Protein 2DY0 (pdb70)

InterPro domains:
  IPR000836 Phosphoribosyltransferase domain [PF00156] (31-156)
  IPR000836 Phosphoribosyltransferase domain [cd06223] (45-166)
  IPR005764 Adenine phosphoribosyl transferase [MF_00004] (11-180)
  IPR005764 Adenine phosphoribosyl transferase [TIGR01090] (11-178)
  IPR029057 Phosphoribosyltransferase-like [G3DSA:3.40.50.2020] (1-183)
  IPR029057 Phosphoribosyltransferase-like [SSF53271] (12-180)
  IPR050054 Uracil phosphoribosyltransferase/Adenine phosphoribosyltransferase [PTHR32315] (6-178)

Nearest PDB structures (foldseek):
  8izj-assembly1_B  TM=9.808E-01  e=1.856E-39  Escherichia coli
  5znq-assembly1_B  TM=9.924E-01  e=3.012E-35  Yersinia pseudotuberculosis IP 32953
  4lza-assembly1_B  TM=9.514E-01  e=8.393E-25  Thermoanaerobacter pseudethanolicus ATCC 33223
  4m0k-assembly2_D  TM=9.199E-01  e=2.742E-25  Rhodothermus marinus DSM 4252
  6hgq-assembly1_B  TM=9.261E-01  e=3.483E-22  Homo sapiens

Foldseek 3Di:
DDDPVLLVVLQVQWDWDAQPPHHFFIDTHCVSLVVDPVSLVSLLVVVLVVCLPVQAAEEEAEPDQRVSRRVSSCVSSVHYYWYKYFPPPDDADWDWFWWDDPVGIGIIITHLPPAAAPGEYEYEGAEFALQGVVVRVCVRNVVSNYHYAEYEYAEYAPVRCNQVVVVVVNHHYHYSHYDYGD/DDPVLLVVLQVQWDWDAQPPHHQFTDTHCVSQVVDPVSLVSLLVVLLVVCLPVQAAEEEAEDDQRCSRRVSNCVSSVHYYWYKYFPDDDDADWDKFWFDDDPGIGMIITHLPPAAAPGEYEYEGAEFALQGVVVRVVVRNVVSNYHYAEYEYAEYAPQRCNQVVVVVVNHHYHYSYYDYGD

Solvent-accessible surface area: 15280 Å² total; per-residue (Å²): 142,13,73,81,130,61,62,93,82,0,91,114,16,11,106,54,37,127,72,64,89,94,116,74,24,53,55,22,1,5,0,12,0,0,32,31,48,139,0,0,35,33,0,10,91,21,0,25,87,119,13,116,134,30,52,16,56,38,0,0,0,8,32,6,24,0,0,0,0,0,0,5,0,0,46,48,37,46,26,2,0,1,6,0,15,105,52,64,95,9,16,43,135,41,33,45,32,78,34,96,84,129,202,40,84,55,62,7,27,0,3,38,58,3,1,108,108,66,18,68,0,0,0,0,12,17,40,1,29,78,6,5,43,2,37,3,0,1,97,0,0,101,131,21,32,5,115,5,45,24,0,0,0,0,0,13,17,101,86,37,33,1,62,90,76,0,88,160,33,51,2,89,15,32,27,3,0,61,15,72,32,133,72,79,88,143,57,64,111,74,0,84,114,19,10,104,54,38,121,73,76,92,114,112,56,16,65,47,24,2,4,6,11,0,1,32,45,60,126,0,3,35,23,0,10,88,20,0,25,99,106,3,117,133,28,51,16,59,29,0,0,0,7,38,13,78,1,0,1,0,0,0,6,0,0,40,47,35,48,17,1,0,0,4,0,12,103,61,79,87,12,14,38,123,39,33,39,31,81,25,110,89,158,205,39,82,40,76,5,26,0,3,37,77,1,3,108,115,68,17,54,0,0,0,0,13,11,40,1,30,79,6,6,44,3,36,4,0,0,96,0,0,102,130,22,38,7,102,4,42,18,0,0,0,0,0,12,18,106,88,57,28,2,59,85,82,0,97,163,31,48,2,81,16,54,34,4,0,69,10,66,28,127

Radius of gyration: 19.65 Å; Cα contacts (8 Å, |Δi|>4): 808; chains: 2; bounding box: 43×45×53 Å

GO terms:
  GO:0000287 magnesium ion binding (F, IDA)
  GO:0005829 cytosol (C, IDA)
  GO:0042803 protein homodimerization activity (F, IDA)
  GO:0003999 adenine phosphoribosyltransferase activity (F, IDA)
  GO:0044209 AMP salvage (P, IMP)
  GO:0005829 cytosol (C, HDA)

Structure (mmCIF, N/CA/C/O backbone):
data_2DY0
#
_entry.id   2DY0
#
_cell.length_a   40.106
_cell.length_b   48.192
_cell.length_c   54.795
_cell.angle_alpha   109.40
_cell.angle_beta   101.84
_cell.angle_gamma   110.56
#
_symmetry.space_group_name_H-M   'P 1'
#
loop_
_entity.id
_entity.type
_entity.pdbx_description
1 polymer 'Adenine phosphoribosyltransferase'
2 non-polymer 'MAGNESIUM ION'
3 water water
#
loop_
_atom_site.group_PDB
_atom_site.id
_atom_site.type_symbol
_atom_site.label_atom_id
_atom_site.label_alt_id
_atom_site.label_comp_id
_atom_site.label_asym_id
_atom_site.label_entity_id
_atom_site.label_seq_id
_atom_site.pdbx_PDB_ins_code
_atom_site.Cartn_x
_atom_site.Cartn_y
_atom_site.Cartn_z
_atom_site.occupancy
_atom_site.B_iso_or_equiv
_atom_site.auth_seq_id
_atom_site.auth_comp_id
_atom_site.auth_asym_id
_atom_site.auth_atom_id
_atom_site.pdbx_PDB_model_num
ATOM 1 N N . THR A 1 9 ? -13.319 -0.820 31.765 1.00 25.14 2 THR A N 1
ATOM 2 C CA . THR A 1 9 ? -12.087 -1.442 31.201 1.00 24.08 2 THR A CA 1
ATOM 3 C C . THR A 1 9 ? -12.414 -2.782 30.541 1.00 22.36 2 THR A C 1
ATOM 4 O O . THR A 1 9 ? -13.559 -3.237 30.577 1.00 23.57 2 THR A O 1
ATOM 8 N N . ALA A 1 10 ? -11.408 -3.409 29.938 1.00 18.64 3 ALA A N 1
ATOM 9 C CA . ALA A 1 10 ? -11.598 -4.691 29.268 1.00 15.29 3 ALA A CA 1
ATOM 10 C C . ALA A 1 10 ? -12.215 -5.726 30.199 1.00 13.64 3 ALA A C 1
ATOM 11 O O . ALA A 1 10 ? -11.923 -5.750 31.394 1.00 14.32 3 ALA A O 1
ATOM 13 N N . THR A 1 11 ? -13.076 -6.575 29.648 1.00 12.60 4 THR A N 1
ATOM 14 C CA . THR A 1 11 ? -13.703 -7.630 30.435 1.00 12.65 4 THR A CA 1
ATOM 15 C C . THR A 1 11 ? -12.755 -8.825 30.421 1.00 12.61 4 THR A C 1
ATOM 16 O O . THR A 1 11 ? -11.883 -8.921 29.556 1.00 11.39 4 THR A O 1
ATOM 20 N N . ALA A 1 12 ? -12.919 -9.735 31.376 1.00 11.88 5 ALA A N 1
ATOM 21 C CA . ALA A 1 12 ? -12.067 -10.917 31.446 1.00 12.57 5 ALA A CA 1
ATOM 22 C C . ALA A 1 12 ? -12.180 -11.737 30.161 1.00 11.67 5 ALA A C 1
ATOM 23 O O . ALA A 1 12 ? -11.191 -12.287 29.677 1.00 12.84 5 ALA A O 1
ATOM 25 N N . GLN A 1 13 ? -13.389 -11.815 29.612 1.00 12.57 6 GLN A N 1
ATOM 26 C CA . GLN A 1 13 ? -13.614 -12.566 28.381 1.00 13.11 6 GLN A CA 1
ATOM 27 C C . GLN A 1 13 ? -12.877 -11.946 27.196 1.00 10.68 6 GLN A C 1
ATOM 28 O O . GLN A 1 13 ? -12.332 -12.661 26.354 1.00 11.39 6 GLN A O 1
ATOM 34 N N . GLN A 1 14 ? -12.867 -10.619 27.125 1.00 10.34 7 GLN A N 1
ATOM 35 C CA . GLN A 1 14 ? -12.170 -9.944 26.037 1.00 8.72 7 GLN A CA 1
ATOM 36 C C . GLN A 1 14 ? -10.671 -10.193 26.159 1.00 7.76 7 GLN A C 1
ATOM 37 O O . GLN A 1 14 ? -10.001 -10.482 25.170 1.00 7.82 7 GLN A O 1
ATOM 43 N N . LEU A 1 15 ? -10.151 -10.098 27.379 1.00 8.24 8 LEU A N 1
ATOM 44 C CA . LEU A 1 15 ? -8.728 -10.326 27.607 1.00 9.15 8 LEU A CA 1
ATOM 45 C C . LEU A 1 15 ? -8.356 -11.765 27.262 1.00 9.41 8 LEU A C 1
ATOM 46 O O . LEU A 1 15 ? -7.272 -12.030 26.741 1.00 9.70 8 LEU A O 1
ATOM 51 N N . GLU A 1 16 ? -9.267 -12.690 27.546 1.00 10.55 9 GLU A N 1
ATOM 52 C CA . GLU A 1 16 ? -9.039 -14.098 27.255 1.00 11.02 9 GLU A CA 1
ATOM 53 C C . GLU A 1 16 ? -9.007 -14.315 25.745 1.00 9.45 9 GLU A C 1
ATOM 54 O O . GLU A 1 16 ? -8.168 -15.057 25.235 1.00 9.92 9 GLU A O 1
ATOM 60 N N . TYR A 1 17 ? -9.919 -13.664 25.027 1.00 8.62 10 TYR A N 1
ATOM 61 C CA . TYR A 1 17 ? -9.955 -13.802 23.577 1.00 8.73 10 TYR A CA 1
ATOM 62 C C . TYR A 1 17 ? -8.648 -13.287 22.978 1.00 7.61 10 TYR A C 1
ATOM 63 O O . TYR A 1 17 ? -8.082 -13.908 22.078 1.00 8.40 10 TYR A O 1
ATOM 72 N N . LEU A 1 18 ? -8.172 -12.147 23.472 1.00 7.08 11 LEU A N 1
ATOM 73 C CA . LEU A 1 18 ? -6.926 -11.587 22.963 1.00 7.47 11 LEU A CA 1
ATOM 74 C C . LEU A 1 18 ? -5.754 -12.524 23.236 1.00 7.74 11 LEU A C 1
ATOM 75 O O . LEU A 1 18 ? -4.928 -12.773 22.356 1.00 8.32 11 LEU A O 1
ATOM 80 N N . LYS A 1 19 ? -5.688 -13.052 24.453 1.00 8.47 12 LYS A N 1
ATOM 81 C CA . LYS A 1 19 ? -4.603 -13.957 24.808 1.00 9.48 12 LYS A CA 1
ATOM 82 C C . LYS A 1 19 ? -4.591 -15.198 23.912 1.00 9.95 12 LYS A C 1
ATOM 83 O O . LYS A 1 19 ? -3.527 -15.651 23.486 1.00 11.37 12 LYS A O 1
ATOM 89 N N . ASN A 1 20 ? -5.769 -15.737 23.610 1.00 9.91 13 ASN A N 1
ATOM 90 C CA . ASN A 1 20 ? -5.855 -16.924 22.762 1.00 10.91 13 ASN A CA 1
ATOM 91 C C . ASN A 1 20 ? -5.603 -16.655 21.279 1.00 11.23 13 ASN A C 1
ATOM 92 O O . ASN A 1 20 ? -5.385 -17.592 20.512 1.00 13.10 13 ASN A O 1
ATOM 97 N N . SER A 1 21 ? -5.625 -15.387 20.875 1.00 10.00 14 SER A N 1
ATOM 98 C CA . SER A 1 21 ? -5.406 -15.032 19.473 1.00 9.93 14 SER A CA 1
ATOM 99 C C . SER A 1 21 ? -3.925 -14.956 19.127 1.00 9.85 14 SER A C 1
ATOM 100 O O . SER A 1 21 ? -3.554 -14.895 17.955 1.00 11.18 14 SER A O 1
ATOM 103 N N . ILE A 1 22 ? -3.085 -14.958 20.156 1.00 10.57 15 ILE A N 1
ATOM 104 C CA . ILE A 1 22 ? -1.641 -14.869 19.978 1.00 11.25 15 ILE A CA 1
ATOM 105 C C . ILE A 1 22 ? -0.997 -16.250 20.001 1.00 12.58 15 ILE A C 1
ATOM 106 O O . ILE A 1 22 ? -1.167 -17.000 20.959 1.00 14.10 15 ILE A O 1
ATOM 111 N N . LYS A 1 23 ? -0.266 -16.582 18.942 1.00 13.06 16 LYS A N 1
ATOM 112 C CA . LYS A 1 23 ? 0.404 -17.875 18.860 1.00 15.53 16 LYS A CA 1
ATOM 113 C C . LYS A 1 23 ? 1.720 -17.851 19.620 1.00 16.75 16 LYS A C 1
ATOM 114 O O . LYS A 1 23 ? 2.433 -16.849 19.615 1.00 17.48 16 LYS A O 1
ATOM 120 N N . SER A 1 24 ? 2.032 -18.962 20.277 1.00 17.90 17 SER A N 1
ATOM 121 C CA . SER A 1 24 ? 3.275 -19.092 21.023 1.00 19.86 17 SER A CA 1
ATOM 122 C C . SER A 1 24 ? 4.144 -20.116 20.308 1.00 20.03 17 SER A C 1
ATOM 123 O O . SER A 1 24 ? 3.709 -21.239 20.048 1.00 21.43 17 SER A O 1
ATOM 126 N N . ILE A 1 25 ? 5.368 -19.722 19.978 1.00 20.23 18 ILE A N 1
ATOM 127 C CA . ILE A 1 25 ? 6.287 -20.608 19.280 1.00 20.92 18 ILE A CA 1
ATOM 128 C C . ILE A 1 25 ? 7.358 -21.113 20.242 1.00 21.69 18 ILE A C 1
ATOM 129 O O . ILE A 1 25 ? 8.174 -20.340 20.741 1.00 20.60 18 ILE A O 1
ATOM 134 N N . GLN A 1 26 ? 7.341 -22.417 20.498 1.00 23.33 19 GLN A N 1
ATOM 135 C CA . GLN A 1 26 ? 8.292 -23.039 21.411 1.00 24.78 19 GLN A CA 1
ATOM 136 C C . GLN A 1 26 ? 9.727 -22.985 20.895 1.00 24.46 19 GLN A C 1
ATOM 137 O O . GLN A 1 26 ? 9.989 -23.240 19.719 1.00 25.14 19 GLN A O 1
ATOM 143 N N . ASP A 1 27 ? 10.649 -22.647 21.791 1.00 24.45 20 ASP A N 1
ATOM 144 C CA . ASP A 1 27 ? 12.069 -22.569 21.468 1.00 24.60 20 ASP A CA 1
ATOM 145 C C . ASP A 1 27 ? 12.377 -21.735 20.230 1.00 24.26 20 ASP A C 1
ATOM 146 O O . ASP A 1 27 ? 12.954 -22.227 19.258 1.00 24.20 20 ASP A O 1
ATOM 151 N N . TYR A 1 28 ? 11.986 -20.467 20.280 1.00 23.33 21 TYR A N 1
ATOM 152 C CA . TYR A 1 28 ? 12.221 -19.530 19.189 1.00 22.55 21 TYR A CA 1
ATOM 153 C C . TYR A 1 28 ? 12.364 -18.134 19.786 1.00 21.98 21 TYR A C 1
ATOM 154 O O . TYR A 1 28 ? 11.613 -17.762 20.687 1.00 21.65 21 TYR A O 1
ATOM 163 N N . PRO A 1 29 ? 13.326 -17.338 19.288 1.00 22.17 22 PRO A N 1
ATOM 164 C CA . PRO A 1 29 ? 14.278 -17.639 18.214 1.00 22.41 22 PRO A CA 1
ATOM 165 C C . PRO A 1 29 ? 15.377 -18.623 18.606 1.00 22.86 22 PRO A C 1
ATOM 166 O O . PRO A 1 29 ? 16.164 -19.055 17.764 1.00 23.40 22 PRO A O 1
ATOM 170 N N . LYS A 1 30 ? 15.432 -18.970 19.887 1.00 23.80 23 LYS A N 1
ATOM 171 C CA . LYS A 1 30 ? 16.377 -20.001 20.274 1.00 24.66 23 LYS A CA 1
ATOM 172 C C . LYS A 1 30 ? 15.817 -20.837 21.418 1.00 25.50 23 LYS A C 1
ATOM 173 O O . LYS A 1 30 ? 14.787 -20.527 22.002 1.00 24.90 23 LYS A O 1
ATOM 179 N N . PRO A 1 31 ? 16.441 -22.000 21.656 1.00 26.11 24 PRO A N 1
ATOM 180 C CA . PRO A 1 31 ? 15.896 -22.939 22.640 1.00 26.93 24 PRO A CA 1
ATOM 181 C C . PRO A 1 31 ? 15.760 -22.343 24.039 1.00 27.21 24 PRO A C 1
ATOM 182 O O . PRO A 1 31 ? 16.633 -21.610 24.504 1.00 28.48 24 PRO A O 1
ATOM 186 N N . GLY A 1 32 ? 14.649 -22.655 24.700 1.00 28.42 25 GLY A N 1
ATOM 187 C CA . GLY A 1 32 ? 14.412 -22.149 26.039 1.00 29.65 25 GLY A CA 1
ATOM 188 C C . GLY A 1 32 ? 13.370 -21.048 26.101 1.00 30.22 25 GLY A C 1
ATOM 189 O O . GLY A 1 32 ? 12.594 -20.974 27.055 1.00 31.46 25 GLY A O 1
ATOM 190 N N . ILE A 1 33 ? 13.345 -20.192 25.084 1.00 29.90 26 ILE A N 1
ATOM 191 C CA . ILE A 1 33 ? 12.387 -19.085 25.079 1.00 29.40 26 ILE A CA 1
ATOM 192 C C . ILE A 1 33 ? 11.105 -19.423 24.303 1.00 28.50 26 ILE A C 1
ATOM 193 O O . ILE A 1 33 ? 11.134 -20.011 23.230 1.00 28.23 26 ILE A O 1
ATOM 198 N N . LEU A 1 34 ? 9.982 -19.039 24.903 1.00 26.94 27 LEU A N 1
ATOM 199 C CA . LEU A 1 34 ? 8.670 -19.267 24.315 1.00 25.71 27 LEU A CA 1
ATOM 200 C C . LEU A 1 34 ? 8.221 -17.943 23.707 1.00 24.53 27 LEU A C 1
ATOM 201 O O . LEU A 1 34 ? 7.805 -17.030 24.420 1.00 25.62 27 LEU A O 1
ATOM 206 N N . PHE A 1 35 ? 8.319 -17.846 22.387 1.00 22.18 28 PHE A N 1
ATOM 207 C CA . PHE A 1 35 ? 7.955 -16.629 21.672 1.00 20.22 28 PHE A CA 1
ATOM 208 C C . PHE A 1 35 ? 6.452 -16.382 21.619 1.00 19.48 28 PHE A C 1
ATOM 209 O O . PHE A 1 35 ? 5.658 -17.319 21.522 1.00 20.56 28 PHE A O 1
ATOM 217 N N . ARG A 1 36 ? 6.076 -15.108 21.684 1.00 16.47 29 ARG A N 1
ATOM 218 C CA . ARG A 1 36 ? 4.677 -14.698 21.622 1.00 14.94 29 ARG A CA 1
ATOM 219 C C . ARG A 1 36 ? 4.530 -13.937 20.305 1.00 14.67 29 ARG A C 1
ATOM 220 O O . ARG A 1 36 ? 5.036 -12.825 20.161 1.00 14.18 29 ARG A O 1
ATOM 228 N N . ASP A 1 37 ? 3.844 -14.553 19.346 1.00 13.33 30 ASP A N 1
ATOM 229 C CA . ASP A 1 37 ? 3.663 -13.984 18.012 1.00 12.78 30 ASP A CA 1
ATOM 230 C C . ASP A 1 37 ? 2.394 -13.155 17.827 1.00 12.40 30 ASP A C 1
ATOM 231 O O . ASP A 1 37 ? 1.295 -13.696 17.690 1.00 12.49 30 ASP A O 1
ATOM 236 N N . VAL A 1 38 ? 2.561 -11.837 17.789 1.00 11.37 31 VAL A N 1
ATOM 237 C CA . VAL A 1 38 ? 1.434 -10.925 17.643 1.00 10.49 31 VAL A CA 1
ATOM 238 C C . VAL A 1 38 ? 0.841 -10.892 16.234 1.00 10.66 31 VAL A C 1
ATOM 239 O O . VAL A 1 38 ? -0.251 -10.358 16.036 1.00 10.89 31 VAL A O 1
ATOM 243 N N . THR A 1 39 ? 1.534 -11.467 15.254 1.00 9.76 32 THR A N 1
ATOM 244 C CA . THR A 1 39 ? 1.012 -11.449 13.893 1.00 10.96 32 THR A CA 1
ATOM 245 C C . THR A 1 39 ? -0.256 -12.284 13.731 1.00 8.90 32 THR A C 1
ATOM 246 O O . THR A 1 39 ? -1.046 -12.039 12.824 1.00 10.84 32 THR A O 1
ATOM 250 N N . SER A 1 40 ? -0.458 -13.270 14.599 1.00 10.09 33 SER A N 1
ATOM 251 C CA . SER A 1 40 ? -1.675 -14.067 14.493 1.00 9.70 33 SER A CA 1
ATOM 252 C C . SER A 1 40 ? -2.858 -13.217 14.968 1.00 9.38 33 SER A C 1
ATOM 253 O O . SER A 1 40 ? -3.990 -13.424 14.538 1.00 10.82 33 SER A O 1
ATOM 256 N N . LEU A 1 41 ? -2.589 -12.255 15.848 1.00 9.32 34 LEU A N 1
ATOM 257 C CA . LEU A 1 41 ? -3.634 -11.354 16.329 1.00 8.46 34 LEU A CA 1
ATOM 258 C C .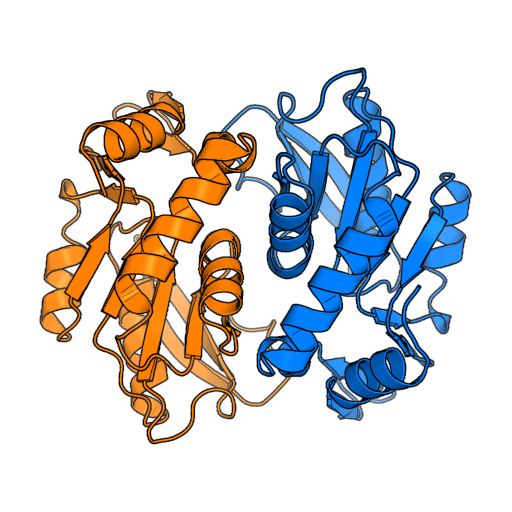 LEU A 1 41 ? -3.998 -10.391 15.189 1.00 8.76 34 LEU A C 1
ATOM 259 O O . LEU A 1 41 ? -5.168 -10.060 14.987 1.00 8.47 34 LEU A O 1
ATOM 264 N N . LEU A 1 42 ? -2.990 -9.959 14.432 1.00 9.38 35 LEU A N 1
ATOM 265 C CA . LEU A 1 42 ? -3.200 -9.052 13.299 1.00 8.73 35 LEU A CA 1
ATOM 266 C C . LEU A 1 42 ? -4.061 -9.704 12.225 1.00 9.86 35 LEU A C 1
ATOM 267 O O . LEU A 1 42 ? -4.847 -9.033 11.553 1.00 8.95 35 LEU A O 1
ATOM 272 N N . GLU A 1 43 ? -3.883 -11.012 12.059 1.00 9.45 36 GLU A N 1
ATOM 273 C CA . GLU A 1 43 ? -4.621 -11.790 11.069 1.00 11.39 36 GLU A CA 1
ATOM 274 C C . GLU A 1 43 ? -6.089 -11.992 11.425 1.00 10.07 36 GLU A C 1
ATOM 275 O O . GLU A 1 43 ? -6.926 -12.205 10.545 1.00 10.98 36 GLU A O 1
ATOM 281 N N . ASP A 1 44 ? -6.398 -11.941 12.718 1.00 9.65 37 ASP A N 1
ATOM 282 C CA . ASP A 1 44 ? -7.769 -12.115 13.178 1.00 10.49 37 ASP A CA 1
ATOM 283 C C . ASP A 1 44 ? -8.430 -10.749 13.272 1.00 9.05 37 ASP A C 1
ATOM 284 O O . ASP A 1 44 ? -8.125 -9.963 14.171 1.00 8.10 37 ASP A O 1
ATOM 289 N N . PRO A 1 45 ? -9.354 -10.447 12.349 1.00 10.22 38 PRO A N 1
ATOM 290 C CA . PRO A 1 45 ? -9.997 -9.136 12.416 1.00 10.34 38 PRO A CA 1
ATOM 291 C C . PRO A 1 45 ? -10.665 -8.822 13.750 1.00 7.87 38 PRO A C 1
ATOM 292 O O . PRO A 1 45 ? -10.658 -7.674 14.181 1.00 7.56 38 PRO A O 1
ATOM 296 N N . LYS A 1 46 ? -11.232 -9.829 14.406 1.00 8.44 39 LYS A N 1
ATOM 297 C CA . LYS A 1 46 ? -11.881 -9.592 15.690 1.00 8.41 39 LYS A CA 1
ATOM 298 C C . LYS A 1 46 ? -10.881 -9.220 16.780 1.00 6.06 39 LYS A C 1
ATOM 299 O O . LYS A 1 46 ? -11.094 -8.267 17.524 1.00 6.85 39 LYS A O 1
ATOM 305 N N . ALA A 1 47 ? -9.789 -9.966 16.872 1.00 5.92 40 ALA A N 1
ATOM 306 C CA . ALA A 1 47 ? -8.787 -9.691 17.896 1.00 6.03 40 ALA A CA 1
ATOM 307 C C . ALA A 1 47 ? -8.089 -8.354 17.674 1.00 4.87 40 ALA A C 1
ATOM 308 O O . ALA A 1 47 ? -7.859 -7.595 18.619 1.00 5.36 40 ALA A O 1
ATOM 310 N N . TYR A 1 48 ? -7.749 -8.062 16.423 1.00 5.41 41 TYR A N 1
ATOM 311 C CA . TYR A 1 48 ? -7.057 -6.822 16.110 1.00 4.77 41 TYR A CA 1
ATOM 312 C C . TYR A 1 48 ? -7.934 -5.615 16.439 1.00 5.01 41 TYR A C 1
ATOM 313 O O . TYR A 1 48 ? -7.493 -4.688 17.124 1.00 5.61 41 TYR A O 1
ATOM 322 N N . ALA A 1 49 ? -9.181 -5.633 15.974 1.00 4.48 42 ALA A N 1
ATOM 323 C CA . ALA A 1 49 ? -10.093 -4.525 16.237 1.00 5.13 42 ALA A CA 1
ATOM 324 C C . ALA A 1 49 ? -10.347 -4.346 17.734 1.00 3.87 42 ALA A C 1
ATOM 325 O O . ALA A 1 49 ? -10.390 -3.223 18.233 1.00 5.33 42 ALA A O 1
ATOM 327 N N . LEU A 1 50 ? -10.531 -5.455 18.441 1.00 5.19 43 LEU A N 1
ATOM 328 C CA . LEU A 1 50 ? -10.773 -5.401 19.873 1.00 4.28 43 LEU A CA 1
ATOM 329 C C . LEU A 1 50 ? -9.589 -4.750 20.592 1.00 5.45 43 LEU A C 1
ATOM 330 O O . LEU A 1 50 ? -9.778 -3.897 21.461 1.00 5.30 43 LEU A O 1
ATOM 335 N N . SER A 1 51 ? -8.368 -5.134 20.220 1.00 5.36 44 SER A N 1
ATOM 336 C CA . SER A 1 51 ? -7.215 -4.564 20.906 1.00 5.10 44 SER A CA 1
ATOM 337 C C . SER A 1 51 ? -7.114 -3.054 20.679 1.00 5.13 44 SER A C 1
ATOM 338 O O . SER A 1 51 ? -6.871 -2.277 21.593 1.00 6.04 44 SER A O 1
ATOM 342 N N . ILE A 1 52 ? -7.345 -2.586 19.453 1.00 4.28 45 ILE A N 1
ATOM 343 C CA . ILE A 1 52 ? -7.301 -1.153 19.184 1.00 4.88 45 ILE A CA 1
ATOM 344 C C . ILE A 1 52 ? -8.425 -0.418 19.916 1.00 5.02 45 ILE A C 1
ATOM 345 O O . ILE A 1 52 ? -8.194 0.619 20.542 1.00 5.67 45 ILE A O 1
ATOM 350 N N . ASP A 1 53 ? -9.642 -0.952 19.839 1.00 4.67 46 ASP A N 1
ATOM 351 C CA . ASP A 1 53 ? -10.777 -0.318 20.503 1.00 4.74 46 ASP A CA 1
ATOM 352 C C . ASP A 1 53 ? -10.553 -0.196 22.009 1.00 4.97 46 ASP A C 1
ATOM 353 O O . ASP A 1 53 ? -10.910 0.819 22.608 1.00 5.82 46 ASP A O 1
ATOM 358 N N . LEU A 1 54 ? -9.970 -1.224 22.621 1.00 4.66 47 LEU A N 1
ATOM 359 C CA . LEU A 1 54 ? -9.710 -1.188 24.058 1.00 5.88 47 LEU A CA 1
ATOM 360 C C . LEU A 1 54 ? -8.673 -0.133 24.430 1.00 6.70 47 LEU A C 1
ATOM 361 O O . LEU A 1 54 ? -8.823 0.558 25.443 1.00 7.32 47 LEU A O 1
ATOM 366 N N . LEU A 1 55 ? -7.623 0.003 23.626 1.00 6.50 48 LEU A N 1
ATOM 367 C CA . LEU A 1 55 ? -6.605 1.000 23.931 1.00 6.41 48 LEU A CA 1
ATOM 368 C C . LEU A 1 55 ? -7.173 2.403 23.791 1.00 7.35 48 LEU A C 1
ATOM 369 O O . LEU A 1 55 ? -6.877 3.282 24.596 1.00 7.51 48 LEU A O 1
ATOM 374 N N . VAL A 1 56 ? -7.992 2.616 22.771 1.00 6.18 49 VAL A N 1
ATOM 375 C CA . VAL A 1 56 ? -8.603 3.919 22.572 1.00 5.97 49 VAL A CA 1
ATOM 376 C C . VAL A 1 56 ? -9.500 4.260 23.766 1.00 6.23 49 VAL A C 1
ATOM 377 O O . VAL A 1 56 ? -9.466 5.373 24.292 1.00 7.65 49 VAL A O 1
ATOM 381 N N . GLU A 1 57 ? -10.292 3.286 24.199 1.00 6.93 50 GLU A N 1
ATOM 382 C CA . GLU A 1 57 ? -11.199 3.506 25.320 1.00 8.05 50 GLU A CA 1
ATOM 383 C C . GLU A 1 57 ? -10.437 3.800 26.616 1.00 8.61 50 GLU A C 1
ATOM 384 O O . GLU A 1 57 ? -10.846 4.610 27.438 1.00 9.37 50 GLU A O 1
ATOM 394 N N . ARG A 1 58 ? -9.285 3.166 26.804 1.00 7.31 51 ARG A N 1
ATOM 395 C CA . ARG A 1 58 ? -8.481 3.383 27.998 1.00 7.81 51 ARG A CA 1
ATOM 396 C C . ARG A 1 58 ? -7.969 4.814 28.109 1.00 9.16 51 ARG A C 1
ATOM 397 O O . ARG A 1 58 ? -7.883 5.367 29.207 1.00 10.44 51 ARG A O 1
ATOM 405 N N . TYR A 1 59 ? -7.642 5.421 26.975 1.00 7.01 52 TYR A N 1
ATOM 406 C CA . TYR A 1 59 ? -7.075 6.767 26.980 1.00 7.36 52 TYR A CA 1
ATOM 407 C C . TYR A 1 59 ? -7.940 7.898 26.447 1.00 7.92 52 TYR A C 1
ATOM 408 O O . TYR A 1 59 ? -7.476 9.034 26.341 1.00 8.82 52 TYR A O 1
ATOM 417 N N . LYS A 1 60 ? -9.196 7.603 26.145 1.00 10.53 53 LYS A N 1
ATOM 418 C CA . LYS A 1 60 ? -10.086 8.613 25.586 1.00 12.11 53 LYS A CA 1
ATOM 419 C C . LYS A 1 60 ? -10.263 9.875 26.427 1.00 12.83 53 LYS A C 1
ATOM 420 O O . LYS A 1 60 ? -10.559 10.938 25.887 1.00 12.81 53 LYS A O 1
ATOM 426 N N . ASN A 1 61 ? -10.075 9.766 27.738 1.00 12.24 54 ASN A N 1
ATOM 427 C CA . ASN A 1 61 ? -10.235 10.922 28.620 1.00 13.89 54 ASN A CA 1
ATOM 428 C C . ASN A 1 61 ? -8.916 11.374 29.243 1.00 13.74 54 ASN A C 1
ATOM 429 O O . ASN A 1 61 ? -8.913 12.151 30.198 1.00 14.58 54 ASN A O 1
ATOM 434 N N . ALA A 1 62 ? -7.799 10.905 28.692 1.00 12.28 55 ALA A N 1
ATOM 435 C CA . ALA A 1 62 ? -6.479 11.235 29.223 1.00 12.24 55 ALA A CA 1
ATOM 436 C C . ALA A 1 62 ? -5.837 12.511 28.677 1.00 11.45 55 ALA A C 1
ATOM 437 O O . ALA A 1 62 ? -4.706 12.833 29.031 1.00 12.60 55 ALA A O 1
ATOM 439 N N . GLY A 1 63 ? -6.546 13.233 27.817 1.00 11.54 56 GLY A N 1
ATOM 440 C CA . GLY A 1 63 ? -5.994 14.460 27.268 1.00 11.06 56 GLY A CA 1
ATOM 441 C C . GLY A 1 63 ? -4.810 14.248 26.340 1.00 10.32 56 GLY A C 1
ATOM 442 O O . GLY A 1 63 ? -3.926 15.100 26.239 1.00 11.76 56 GLY A O 1
ATOM 443 N N . ILE A 1 64 ? -4.791 13.109 25.658 1.00 9.02 57 ILE A N 1
ATOM 444 C CA . ILE A 1 64 ? -3.714 12.788 24.728 1.00 7.51 57 ILE A CA 1
ATOM 445 C C . ILE A 1 64 ? -3.815 13.681 23.494 1.00 7.89 57 ILE A C 1
ATOM 446 O O . ILE A 1 64 ? -4.901 13.863 22.941 1.00 8.81 57 ILE A O 1
ATOM 451 N N . THR A 1 65 ? -2.689 14.250 23.071 1.00 7.39 58 THR A N 1
ATOM 452 C CA . THR A 1 65 ? -2.676 15.119 21.899 1.00 8.44 58 THR A CA 1
ATOM 453 C C . THR A 1 65 ? -1.882 14.523 20.737 1.00 7.37 58 THR A C 1
ATOM 454 O O . THR A 1 65 ? -1.961 15.012 19.610 1.00 8.26 58 THR A O 1
ATOM 458 N N . LYS A 1 66 ? -1.119 13.472 21.013 1.00 6.82 59 LYS A N 1
ATOM 459 C CA . LYS A 1 66 ? -0.314 12.810 19.990 1.00 6.96 59 LYS A CA 1
ATOM 460 C C . LYS A 1 66 ? -0.043 11.375 20.397 1.00 6.49 59 LYS A C 1
ATOM 461 O O . LYS A 1 66 ? 0.084 11.077 21.583 1.00 6.40 59 LYS A O 1
ATOM 467 N N . VAL A 1 67 ? 0.022 10.486 19.413 1.00 5.66 60 VAL A N 1
ATOM 468 C CA . VAL A 1 67 ? 0.372 9.101 19.678 1.00 5.11 60 VAL A CA 1
ATOM 469 C C . VAL A 1 67 ? 1.680 8.850 18.938 1.00 5.45 60 VAL A C 1
ATOM 470 O O . VAL A 1 67 ? 1.821 9.209 17.766 1.00 6.53 60 VAL A O 1
ATOM 474 N N . VAL A 1 68 ? 2.640 8.260 19.641 1.00 5.06 61 VAL A N 1
ATOM 475 C CA . VAL A 1 68 ? 3.939 7.945 19.067 1.00 5.84 61 VAL A CA 1
ATOM 476 C C . VAL A 1 68 ? 4.088 6.434 18.993 1.00 5.24 61 VAL A C 1
ATOM 477 O O . VAL A 1 68 ? 3.746 5.721 19.935 1.00 6.58 61 VAL A O 1
ATOM 481 N N . GLY A 1 69 ? 4.574 5.950 17.857 1.00 6.26 62 GLY A N 1
ATOM 482 C CA . GLY A 1 69 ? 4.798 4.528 17.686 1.00 6.39 62 GLY A CA 1
ATOM 483 C C . GLY A 1 69 ? 6.139 4.318 17.011 1.00 6.03 62 GLY A C 1
ATOM 484 O O . GLY A 1 69 ? 6.462 5.018 16.051 1.00 5.80 62 GLY A O 1
ATOM 485 N N . THR A 1 70 ? 6.923 3.363 17.499 1.00 6.82 63 THR A N 1
ATOM 486 C CA . THR A 1 70 ? 8.226 3.105 16.858 1.00 7.66 63 THR A CA 1
ATOM 487 C C . THR A 1 70 ? 8.084 2.193 15.640 1.00 8.43 63 THR A C 1
ATOM 488 O O . THR A 1 70 ? 7.146 1.424 15.532 1.00 9.20 63 THR A O 1
ATOM 492 N N . GLU A 1 71 ? 9.016 2.324 14.697 1.00 9.22 64 GLU A N 1
ATOM 493 C CA . GLU A 1 71 ? 9.075 1.431 13.539 1.00 10.58 64 GLU A CA 1
ATOM 494 C C . GLU A 1 71 ? 9.304 -0.042 13.954 1.00 10.83 64 GLU A C 1
ATOM 495 O O . GLU A 1 71 ? 10.150 -0.329 14.795 1.00 11.94 64 GLU A O 1
ATOM 501 N N . ALA A 1 72 ? 8.525 -1.019 13.396 1.00 11.95 65 ALA A N 1
ATOM 502 C CA . ALA A 1 72 ? 7.344 -0.851 12.537 1.00 12.54 65 ALA A CA 1
ATOM 503 C C . ALA A 1 72 ? 6.057 -1.400 13.215 1.00 11.64 65 ALA A C 1
ATOM 504 O O . ALA A 1 72 ? 4.950 -1.141 12.779 1.00 10.89 65 ALA A O 1
ATOM 506 N N . ARG A 1 73 ? 6.237 -2.218 14.287 1.00 13.27 66 ARG A N 1
ATOM 507 C CA . ARG A 1 73 ? 5.091 -2.710 15.053 1.00 14.21 66 ARG A CA 1
ATOM 508 C C . ARG A 1 73 ? 4.272 -1.581 15.697 1.00 14.97 66 ARG A C 1
ATOM 509 O O . ARG A 1 73 ? 3.058 -1.653 15.834 1.00 16.03 66 ARG A O 1
ATOM 517 N N . GLY A 1 74 ? 4.993 -0.532 16.149 1.00 13.75 67 GLY A N 1
ATOM 518 C CA . GLY A 1 74 ? 4.315 0.616 16.750 1.00 13.15 67 GLY A CA 1
ATOM 519 C C . GLY A 1 74 ? 3.437 1.336 15.731 1.00 12.84 67 GLY A C 1
ATOM 520 O O . GLY A 1 74 ? 2.461 2.004 16.054 1.00 13.81 67 GLY A O 1
ATOM 521 N N . PHE A 1 75 ? 3.841 1.213 14.455 1.00 11.01 68 PHE A N 1
ATOM 522 C CA . PHE A 1 75 ? 2.961 1.668 13.388 1.00 9.17 68 PHE A CA 1
ATOM 523 C C . PHE A 1 75 ? 1.622 0.921 13.440 1.00 7.70 68 PHE A C 1
ATOM 524 O O . PHE A 1 75 ? 0.551 1.513 13.396 1.00 7.90 68 PHE A O 1
ATOM 532 N N . LEU A 1 76 ? 1.690 -0.406 13.493 1.00 7.06 69 LEU A N 1
ATOM 533 C CA . LEU A 1 76 ? 0.502 -1.253 13.441 1.00 7.02 69 LEU A CA 1
ATOM 534 C C . LEU A 1 76 ? -0.475 -1.071 14.592 1.00 6.69 69 LEU A C 1
ATOM 535 O O . LEU A 1 76 ? -1.676 -1.274 14.428 1.00 7.44 69 LEU A O 1
ATOM 540 N N . PHE A 1 77 ? 0.028 -0.697 15.761 1.00 6.34 70 PHE A N 1
ATOM 541 C CA . PHE A 1 77 ? -0.854 -0.519 16.902 1.00 6.14 70 PHE A CA 1
ATOM 542 C C . PHE A 1 77 ? -1.044 0.935 17.293 1.00 5.86 70 PHE A C 1
ATOM 543 O O . PHE A 1 77 ? -2.137 1.327 17.685 1.00 8.02 70 PHE A O 1
ATOM 551 N N . GLY A 1 78 ? 0.000 1.743 17.157 1.00 6.30 71 GLY A N 1
ATOM 552 C CA . GLY A 1 78 ? -0.122 3.145 17.504 1.00 5.24 71 GLY A CA 1
ATOM 553 C C . GLY A 1 78 ? -0.931 3.965 16.513 1.00 4.55 71 GLY A C 1
ATOM 554 O O . GLY A 1 78 ? -1.710 4.826 16.918 1.00 5.79 71 GLY A O 1
ATOM 555 N N . ALA A 1 79 ? -0.768 3.711 15.217 1.00 5.20 72 ALA A N 1
ATOM 556 C CA . ALA A 1 79 ? -1.502 4.487 14.224 1.00 5.83 72 ALA A CA 1
ATOM 557 C C . ALA A 1 79 ? -3.024 4.321 14.355 1.00 5.39 72 ALA A C 1
ATOM 558 O O . ALA A 1 79 ? -3.761 5.307 14.323 1.00 5.67 72 ALA A O 1
ATOM 560 N N . PRO A 1 80 ? -3.518 3.079 14.503 1.00 4.45 73 PRO A N 1
ATOM 561 C CA . PRO A 1 80 ? -4.973 2.925 14.638 1.00 5.26 73 PRO A CA 1
ATOM 562 C C . PRO A 1 80 ? -5.502 3.585 15.920 1.00 4.65 73 PRO A C 1
ATOM 563 O O . PRO A 1 80 ? -6.639 4.064 15.958 1.00 5.32 73 PRO A O 1
ATOM 567 N N . VAL A 1 81 ? -4.684 3.606 16.970 1.00 5.06 74 VAL A N 1
ATOM 568 C CA . VAL A 1 81 ? -5.089 4.238 18.224 1.00 5.91 74 VAL A CA 1
ATOM 569 C C . VAL A 1 81 ? -5.171 5.749 18.003 1.00 5.55 74 VAL A C 1
ATOM 570 O O . VAL A 1 81 ? -6.097 6.404 18.487 1.00 6.24 74 VAL A O 1
ATOM 574 N N . ALA A 1 82 ? -4.221 6.308 17.257 1.00 5.30 75 ALA A N 1
ATOM 575 C CA . ALA A 1 82 ? -4.256 7.737 16.961 1.00 4.99 75 ALA A CA 1
ATOM 576 C C . ALA A 1 82 ? -5.544 8.064 16.210 1.00 5.69 75 ALA A C 1
ATOM 577 O O . ALA A 1 82 ? -6.209 9.060 16.496 1.00 6.20 75 ALA A O 1
ATOM 579 N N . LEU A 1 83 ? -5.884 7.225 15.235 1.00 5.68 76 LEU A N 1
ATOM 580 C CA . LEU A 1 83 ? -7.099 7.441 14.454 1.00 5.95 76 LEU A CA 1
ATOM 581 C C . LEU A 1 83 ? -8.330 7.336 15.351 1.00 6.37 76 LEU A C 1
ATOM 582 O O . LEU A 1 83 ? -9.272 8.112 15.216 1.00 7.80 76 LEU A O 1
ATOM 587 N N . GLY A 1 84 ? -8.319 6.384 16.278 1.00 5.95 77 GLY A N 1
ATOM 588 C CA . GLY A 1 84 ? -9.446 6.229 17.184 1.00 7.54 77 GLY A CA 1
ATOM 589 C C . GLY A 1 84 ? -9.613 7.411 18.126 1.00 6.69 77 GLY A C 1
ATOM 590 O O . GLY A 1 84 ? -10.740 7.782 18.469 1.00 9.12 77 GLY A O 1
ATOM 591 N N . LEU A 1 85 ? -8.498 8.001 18.550 1.00 6.86 78 LEU A N 1
ATOM 592 C CA . LEU A 1 85 ? -8.531 9.152 19.448 1.00 7.97 78 LEU A CA 1
ATOM 593 C C . LEU A 1 85 ? -8.712 10.460 18.682 1.00 9.44 78 LEU A C 1
ATOM 594 O O . LEU A 1 85 ? -9.028 11.495 19.272 1.00 11.13 78 LEU A O 1
ATOM 599 N N . GLY A 1 86 ? -8.510 10.416 17.370 1.00 8.85 79 GLY A N 1
ATOM 600 C CA . GLY A 1 86 ? -8.649 11.620 16.572 1.00 9.15 79 GLY A CA 1
ATOM 601 C C . GLY A 1 86 ? -7.487 12.578 16.762 1.00 8.02 79 GLY A C 1
ATOM 602 O O . GLY A 1 86 ? -7.658 13.793 16.682 1.00 9.92 79 GLY A O 1
ATOM 603 N N . VAL A 1 87 ? -6.299 12.037 17.015 1.00 7.39 80 VAL A N 1
ATOM 604 C CA . VAL A 1 87 ? -5.115 12.870 17.198 1.00 8.31 80 VAL A CA 1
ATOM 605 C C . VAL A 1 87 ? -4.013 12.442 16.232 1.00 8.29 80 VAL A C 1
ATOM 606 O O . VAL A 1 87 ? -4.051 11.344 15.677 1.00 8.45 80 VAL A O 1
ATOM 610 N N . GLY A 1 88 ? -3.030 13.311 16.037 1.00 8.18 81 GLY A N 1
ATOM 611 C CA . GLY A 1 88 ? -1.951 12.996 15.123 1.00 8.59 81 GLY A CA 1
ATOM 612 C C . GLY A 1 88 ? -1.070 11.839 15.551 1.00 7.81 81 GLY A C 1
ATOM 613 O O . GLY A 1 88 ? -0.910 11.567 16.743 1.00 8.22 81 GLY A O 1
ATOM 614 N N . PHE A 1 89 ? -0.514 11.148 14.563 1.00 7.12 82 PHE A N 1
ATOM 615 C CA . PHE A 1 89 ? 0.392 10.038 14.815 1.00 7.04 82 PHE A CA 1
ATOM 616 C C . PHE A 1 89 ? 1.792 10.483 14.430 1.00 6.57 82 PHE A C 1
ATOM 617 O O . PHE A 1 89 ? 1.994 11.096 13.382 1.00 8.46 82 PHE A O 1
ATOM 625 N N . VAL A 1 90 ? 2.757 10.154 15.279 1.00 6.45 83 VAL A N 1
ATOM 626 C CA . VAL A 1 90 ? 4.146 10.523 15.052 1.00 6.72 83 VAL A CA 1
ATOM 627 C C . VAL A 1 90 ? 5.020 9.280 15.072 1.00 6.79 83 VAL A C 1
ATOM 628 O O . VAL A 1 90 ? 5.097 8.579 16.082 1.00 6.71 83 VAL A O 1
ATOM 632 N N . PRO A 1 91 ? 5.687 8.983 13.950 1.00 6.17 84 PRO A N 1
ATOM 633 C CA . PRO A 1 91 ? 6.546 7.799 13.911 1.00 5.55 84 PRO A CA 1
ATOM 634 C C . PRO A 1 91 ? 7.946 8.057 14.460 1.00 6.42 84 PRO A C 1
ATOM 635 O O . PRO A 1 91 ? 8.502 9.137 14.275 1.00 7.96 84 PRO A O 1
ATOM 639 N N . VAL A 1 92 ? 8.488 7.071 15.167 1.00 6.07 85 VAL A N 1
ATOM 640 C CA . VAL A 1 92 ? 9.851 7.138 15.674 1.00 6.50 85 VAL A CA 1
ATOM 641 C C . VAL A 1 92 ? 10.500 6.051 14.829 1.00 6.33 85 VAL A C 1
ATOM 642 O O . VAL A 1 92 ? 10.051 4.901 14.829 1.00 6.72 85 VAL A O 1
ATOM 646 N N . ARG A 1 93 ? 11.543 6.417 14.093 1.00 7.08 86 ARG A N 1
ATOM 647 C CA . ARG A 1 93 ? 12.146 5.475 13.163 1.00 6.88 86 ARG A CA 1
ATOM 648 C C . ARG A 1 93 ? 13.612 5.140 13.302 1.00 8.37 86 ARG A C 1
ATOM 649 O O . ARG A 1 93 ? 14.353 5.755 14.070 1.00 7.97 86 ARG A O 1
ATOM 657 N N . LYS A 1 94 ? 14.011 4.141 12.521 1.00 9.87 87 LYS A N 1
ATOM 658 C CA . LYS A 1 94 ? 15.394 3.709 12.460 1.00 10.55 87 LYS A CA 1
ATOM 659 C C . LYS A 1 94 ? 16.120 4.873 11.793 1.00 10.09 87 LYS A C 1
ATOM 660 O O . LYS A 1 94 ? 15.514 5.655 11.060 1.00 9.28 87 LYS A O 1
ATOM 666 N N . PRO A 1 95 ? 17.431 4.995 12.024 1.00 11.05 88 PRO A N 1
ATOM 667 C CA . PRO A 1 95 ? 18.228 6.079 11.445 1.00 11.39 88 PRO A CA 1
ATOM 668 C C . PRO A 1 95 ? 18.147 6.249 9.931 1.00 11.54 88 PRO A C 1
ATOM 669 O O . PRO A 1 95 ? 18.116 5.270 9.184 1.00 12.81 88 PRO A O 1
ATOM 673 N N . GLY A 1 96 ? 18.106 7.505 9.496 1.00 12.59 89 GLY A N 1
ATOM 674 C CA . GLY A 1 96 ? 18.082 7.820 8.077 1.00 13.31 89 GLY A CA 1
ATOM 675 C C . GLY A 1 96 ? 16.803 7.629 7.287 1.00 14.20 89 GLY A C 1
ATOM 676 O O . GLY A 1 96 ? 16.823 7.749 6.062 1.00 17.20 89 GLY A O 1
ATOM 677 N N . LYS A 1 97 ? 15.693 7.344 7.959 1.00 12.69 90 LYS A N 1
ATOM 678 C CA . LYS A 1 97 ? 14.426 7.145 7.261 1.00 12.24 90 LYS A CA 1
ATOM 679 C C . LYS A 1 97 ? 13.582 8.411 7.208 1.00 11.63 90 LYS A C 1
ATOM 680 O O . LYS A 1 97 ? 12.967 8.709 6.186 1.00 13.60 90 LYS A O 1
ATOM 686 N N . LEU A 1 98 ? 13.547 9.152 8.309 1.00 9.46 91 LEU A N 1
ATOM 687 C CA . LEU A 1 98 ? 12.785 10.395 8.361 1.00 10.01 91 LEU A CA 1
ATOM 688 C C . LEU A 1 98 ? 13.525 11.434 7.522 1.00 10.69 91 LEU A C 1
ATOM 689 O O . LEU A 1 98 ? 14.734 11.606 7.667 1.00 12.27 91 LEU A O 1
ATOM 694 N N . P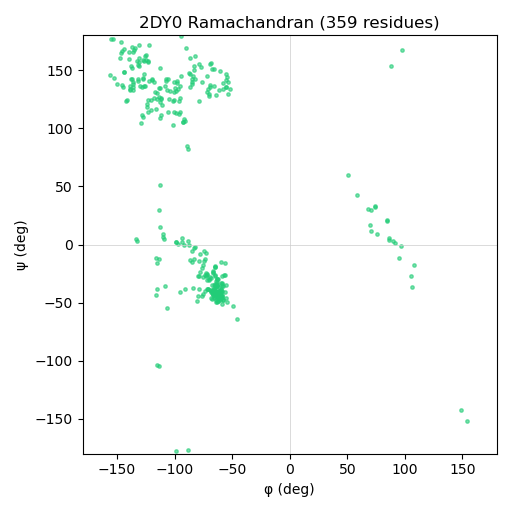RO A 1 99 ? 12.805 12.134 6.629 1.00 11.60 92 PRO A N 1
ATOM 695 C CA . PRO A 1 99 ? 13.370 13.156 5.740 1.00 12.36 92 PRO A CA 1
ATOM 696 C C . PRO A 1 99 ? 13.654 14.551 6.294 1.00 13.43 92 PRO A C 1
ATOM 697 O O . PRO A 1 99 ? 14.521 15.254 5.773 1.00 14.92 92 PRO A O 1
ATOM 701 N N . ARG A 1 100 ? 12.922 14.960 7.326 1.00 12.93 93 ARG A N 1
ATOM 702 C CA . ARG A 1 100 ? 13.167 16.297 7.861 1.00 13.55 93 ARG A CA 1
ATOM 703 C C . ARG A 1 100 ? 14.063 16.263 9.105 1.00 11.82 93 ARG A C 1
ATOM 704 O O . ARG A 1 100 ? 14.595 15.231 9.491 1.00 11.82 93 ARG A O 1
ATOM 712 N N . GLU A 1 101 ? 14.303 17.428 9.703 1.00 12.20 94 GLU A N 1
ATOM 713 C CA . GLU A 1 101 ? 15.215 17.523 10.842 1.00 12.67 94 GLU A CA 1
ATOM 714 C C . GLU A 1 101 ? 14.804 16.583 11.967 1.00 11.22 94 GLU A C 1
ATOM 715 O O . GLU A 1 101 ? 13.632 16.500 12.324 1.00 10.66 94 GLU A O 1
ATOM 721 N N . THR A 1 102 ? 15.785 15.888 12.530 1.00 10.87 95 THR A N 1
ATOM 722 C CA . THR A 1 102 ? 15.527 14.933 13.601 1.00 9.72 95 THR A CA 1
ATOM 723 C C . THR A 1 102 ? 16.510 15.030 14.754 1.00 9.23 95 THR A C 1
ATOM 724 O O . THR A 1 102 ? 17.540 15.698 14.661 1.00 9.84 95 THR A O 1
ATOM 728 N N . ILE A 1 103 ? 16.153 14.372 15.853 1.00 8.20 96 ILE A N 1
ATOM 729 C CA . ILE A 1 103 ? 17.047 14.224 16.993 1.00 7.42 96 ILE A CA 1
ATOM 730 C C . ILE A 1 103 ? 17.089 12.708 17.172 1.00 7.87 96 ILE A C 1
ATOM 731 O O . ILE A 1 103 ? 16.189 11.988 16.701 1.00 7.63 96 ILE A O 1
ATOM 736 N N . SER A 1 104 ? 18.132 12.228 17.835 1.00 7.73 97 SER A N 1
ATOM 737 C CA . SER A 1 104 ? 18.348 10.803 18.003 1.00 7.60 97 SER A CA 1
ATOM 738 C C . SER A 1 104 ? 18.674 10.386 19.431 1.00 7.10 97 SER A C 1
ATOM 739 O O . SER A 1 104 ? 19.186 11.183 20.221 1.00 7.05 97 SER A O 1
ATOM 742 N N . GLU A 1 105 ? 18.362 9.135 19.750 1.00 6.17 98 GLU A N 1
ATOM 743 C CA . GLU A 1 105 ? 18.649 8.548 21.054 1.00 6.77 98 GLU A CA 1
ATOM 744 C C . GLU A 1 105 ? 19.145 7.124 20.833 1.00 6.99 98 GLU A C 1
ATOM 745 O O . GLU A 1 105 ? 18.600 6.375 20.020 1.00 7.01 98 GLU A O 1
ATOM 751 N N . THR A 1 106 ? 20.187 6.755 21.560 1.00 7.32 99 THR A N 1
ATOM 752 C CA . THR A 1 106 ? 20.767 5.427 21.458 1.00 8.56 99 THR A CA 1
ATOM 753 C C . THR A 1 106 ? 20.169 4.505 22.517 1.00 8.88 99 THR A C 1
ATOM 754 O O . THR A 1 106 ? 19.852 4.942 23.624 1.00 11.57 99 THR A O 1
ATOM 758 N N . TYR A 1 107 ? 19.995 3.236 22.167 1.00 8.64 100 TYR A N 1
ATOM 759 C CA . TYR A 1 107 ? 19.448 2.253 23.093 1.00 9.17 100 TYR A CA 1
ATOM 760 C C . TYR A 1 107 ? 20.215 0.945 22.933 1.00 9.08 100 TYR A C 1
ATOM 761 O O . TYR A 1 107 ? 20.870 0.720 21.908 1.00 8.25 100 TYR A O 1
ATOM 770 N N . ASP A 1 108 ? 20.138 0.093 23.950 1.00 9.64 101 ASP A N 1
ATOM 771 C CA . ASP A 1 108 ? 20.841 -1.184 23.938 1.00 10.68 101 ASP A CA 1
ATOM 772 C C . ASP A 1 108 ? 20.074 -2.327 23.293 1.00 12.01 101 ASP A C 1
ATOM 773 O O . ASP A 1 108 ? 18.844 -2.395 23.364 1.00 13.31 101 ASP A O 1
ATOM 778 N N . LEU A 1 109 ? 20.832 -3.230 22.678 1.00 13.48 102 LEU A N 1
ATOM 779 C CA . LEU A 1 109 ? 20.298 -4.436 22.064 1.00 14.57 102 LEU A CA 1
ATOM 780 C C . LEU A 1 109 ? 21.167 -5.567 22.595 1.00 15.45 102 LEU A C 1
ATOM 781 O O . LEU A 1 109 ? 22.184 -5.322 23.246 1.00 13.91 102 LEU A O 1
ATOM 786 N N . GLU A 1 110 ? 20.774 -6.802 22.312 1.00 16.37 103 GLU A N 1
ATOM 787 C CA . GLU A 1 110 ? 21.520 -7.962 22.779 1.00 17.79 103 GLU A CA 1
ATOM 788 C C . GLU A 1 110 ? 22.985 -7.945 22.342 1.00 17.17 103 GLU A C 1
ATOM 789 O O . GLU A 1 110 ? 23.875 -8.291 23.123 1.00 18.78 103 GLU A O 1
ATOM 795 N N . TYR A 1 111 ? 23.235 -7.533 21.103 1.00 16.32 104 TYR A N 1
ATOM 796 C CA . TYR A 1 111 ? 24.594 -7.508 20.564 1.00 16.01 104 TYR A CA 1
ATOM 797 C C . TYR A 1 111 ? 25.170 -6.129 20.256 1.00 13.84 104 TYR A C 1
ATOM 798 O O . TYR A 1 111 ? 26.000 -5.987 19.362 1.00 14.13 104 TYR A O 1
ATOM 807 N N . GLY A 1 112 ? 24.740 -5.112 20.994 1.00 12.14 105 GLY A N 1
ATOM 808 C CA . GLY A 1 112 ? 25.268 -3.783 20.757 1.00 10.64 105 GLY A CA 1
ATOM 809 C C . GLY A 1 112 ? 24.273 -2.683 21.059 1.00 8.27 105 GLY A C 1
ATOM 810 O O . GLY A 1 112 ? 23.503 -2.777 22.018 1.00 9.71 105 GLY A O 1
ATOM 811 N N . THR A 1 113 ? 24.297 -1.638 20.242 1.00 7.52 106 THR A N 1
ATOM 812 C CA . THR A 1 113 ? 23.397 -0.507 20.407 1.00 7.23 106 THR A CA 1
ATOM 813 C C . THR A 1 113 ? 22.910 -0.039 19.044 1.00 7.82 106 THR A C 1
ATOM 814 O O . THR A 1 113 ? 23.467 -0.415 18.013 1.00 8.33 106 THR A O 1
ATOM 818 N N . ASP A 1 114 ? 21.862 0.776 19.048 1.00 8.08 107 ASP A N 1
ATOM 819 C CA . ASP A 1 114 ? 21.318 1.333 17.816 1.00 7.90 107 ASP A CA 1
ATOM 820 C C . ASP A 1 114 ? 20.635 2.648 18.183 1.00 6.90 107 ASP A C 1
ATOM 821 O O . ASP A 1 114 ? 20.584 3.020 19.359 1.00 7.72 107 ASP A O 1
ATOM 826 N N . GLN A 1 115 ? 20.115 3.354 17.187 1.00 6.86 108 GLN A N 1
ATOM 827 C CA . GLN A 1 115 ? 19.449 4.626 17.436 1.00 7.71 108 GLN A CA 1
ATOM 828 C C . GLN A 1 115 ? 18.017 4.669 16.933 1.00 7.17 108 GLN A C 1
ATOM 829 O O . GLN A 1 115 ? 17.625 3.914 16.043 1.00 7.33 108 GLN A O 1
ATOM 835 N N . LEU A 1 116 ? 17.247 5.574 17.526 1.00 5.93 109 LEU A N 1
ATOM 836 C CA . LEU A 1 116 ? 15.872 5.835 17.125 1.00 5.64 109 LEU A CA 1
ATOM 837 C C . LEU A 1 116 ? 15.828 7.340 16.902 1.00 5.29 109 LEU A C 1
ATOM 838 O O . LEU A 1 116 ? 16.483 8.099 17.628 1.00 6.32 109 LEU A O 1
ATOM 843 N N . GLU A 1 117 ? 15.072 7.773 15.898 1.00 6.60 110 GLU A N 1
ATOM 844 C CA . GLU A 1 117 ? 14.954 9.190 15.577 1.00 6.80 110 GLU A CA 1
ATOM 845 C C . GLU A 1 117 ? 13.501 9.645 15.526 1.00 6.28 110 GLU A C 1
ATOM 846 O O . GLU A 1 117 ? 12.584 8.844 15.338 1.00 6.17 110 GLU A O 1
ATOM 852 N N . ILE A 1 118 ? 13.307 10.947 15.699 1.00 7.13 111 ILE A N 1
ATOM 853 C CA . ILE A 1 118 ? 11.984 11.546 15.645 1.00 5.84 111 ILE A CA 1
ATOM 854 C C . ILE A 1 118 ? 12.113 12.922 14.990 1.00 7.53 111 ILE A C 1
ATOM 855 O O . ILE A 1 118 ? 13.156 13.571 15.108 1.00 7.33 111 ILE A O 1
ATOM 860 N N . HIS A 1 119 ? 11.079 13.348 14.271 1.00 8.24 112 HIS A N 1
ATOM 861 C CA . HIS A 1 119 ? 11.097 14.663 13.639 1.00 9.62 112 HIS A CA 1
ATOM 862 C C . HIS A 1 119 ? 11.003 15.701 14.751 1.00 9.71 112 HIS A C 1
ATOM 863 O O . HIS A 1 119 ? 10.128 15.618 15.610 1.00 9.54 112 HIS A O 1
ATOM 870 N N . VAL A 1 120 ? 11.901 16.679 14.730 1.00 10.27 113 VAL A N 1
ATOM 871 C CA . VAL A 1 120 ? 11.911 17.718 15.753 1.00 11.29 113 VAL A CA 1
ATOM 872 C C . VAL A 1 120 ? 10.616 18.523 15.828 1.00 12.77 113 VAL A C 1
ATOM 873 O O . VAL A 1 120 ? 10.214 18.951 16.908 1.00 14.60 113 VAL A O 1
ATOM 879 N N . ASP A 1 121 ? 9.953 18.720 14.694 1.00 12.68 114 ASP A N 1
ATOM 880 C CA . ASP A 1 121 ? 8.720 19.502 14.679 1.00 13.62 114 ASP A CA 1
ATOM 881 C C . ASP A 1 121 ? 7.460 18.692 14.969 1.00 12.65 114 ASP A C 1
ATOM 882 O O . ASP A 1 121 ? 6.362 19.245 15.006 1.00 13.65 114 ASP A O 1
ATOM 887 N N . ALA A 1 122 ? 7.617 17.391 15.190 1.00 11.54 115 ALA A N 1
ATOM 888 C CA . ALA A 1 122 ? 6.474 16.520 15.444 1.00 11.55 115 ALA A CA 1
ATOM 889 C C . ALA A 1 122 ? 5.866 16.648 16.840 1.00 10.87 115 ALA A C 1
ATOM 890 O O . ALA A 1 122 ? 4.677 16.391 17.026 1.00 11.34 115 ALA A O 1
ATOM 892 N N . ILE A 1 123 ? 6.685 17.031 17.814 1.00 11.06 116 ILE A N 1
ATOM 893 C CA . ILE A 1 123 ? 6.239 17.186 19.195 1.00 10.87 116 ILE A CA 1
ATOM 894 C C . ILE A 1 123 ? 6.605 18.588 19.660 1.00 11.49 116 ILE A C 1
ATOM 895 O O . ILE A 1 123 ? 7.710 19.060 19.404 1.00 11.85 116 ILE A O 1
ATOM 900 N N . LYS A 1 124 ? 5.675 19.249 20.341 1.00 12.72 117 LYS A N 1
ATOM 901 C CA . LYS A 1 124 ? 5.907 20.602 20.832 1.00 13.75 117 LYS A CA 1
ATOM 902 C C . LYS A 1 124 ? 5.522 20.721 22.299 1.00 13.31 117 LYS A C 1
ATOM 903 O O . LYS A 1 124 ? 4.786 19.883 22.826 1.00 12.03 117 LYS A O 1
ATOM 909 N N . PRO A 1 125 ? 6.033 21.755 22.987 1.00 13.63 118 PRO A N 1
ATOM 910 C CA . PRO A 1 125 ? 5.689 21.926 24.399 1.00 13.96 118 PRO A CA 1
ATOM 911 C C . PRO A 1 125 ? 4.172 22.037 24.508 1.00 13.08 118 PRO A C 1
ATOM 912 O O . PRO A 1 125 ? 3.544 22.767 23.746 1.00 14.52 118 PRO A O 1
ATOM 916 N N . GLY A 1 126 ? 3.585 21.308 25.448 1.00 15.67 119 GLY A N 1
ATOM 917 C CA . GLY A 1 126 ? 2.144 21.344 25.595 1.00 15.67 119 GLY A CA 1
ATOM 918 C C . GLY A 1 126 ? 1.519 20.047 25.117 1.00 15.08 119 GLY A C 1
ATOM 919 O O . GLY A 1 126 ? 0.370 19.750 25.440 1.00 16.50 119 GLY A O 1
ATOM 920 N N . ASP A 1 127 ? 2.270 19.273 24.338 1.00 12.90 120 ASP A N 1
ATOM 921 C CA . ASP A 1 127 ? 1.758 18.000 23.844 1.00 9.49 120 ASP A CA 1
ATOM 922 C C . ASP A 1 127 ? 1.788 16.944 24.938 1.00 9.53 120 ASP A C 1
ATOM 923 O O . ASP A 1 127 ? 2.733 16.888 25.732 1.00 11.25 120 ASP A O 1
ATOM 928 N N . LYS A 1 128 ? 0.743 16.123 24.990 1.00 8.08 121 LYS A N 1
ATOM 929 C CA . LYS A 1 128 ? 0.683 15.022 25.943 1.00 8.05 121 LYS A CA 1
ATOM 930 C C . LYS A 1 128 ? 0.660 13.796 25.053 1.00 6.98 121 LYS A C 1
ATOM 931 O O . LYS A 1 128 ? -0.283 13.576 24.292 1.00 8.46 121 LYS A O 1
ATOM 937 N N . VAL A 1 129 ? 1.703 12.992 25.173 1.00 6.70 122 VAL A N 1
ATOM 938 C CA . VAL A 1 129 ? 1.886 11.836 24.319 1.00 6.11 122 VAL A CA 1
ATOM 939 C C . VAL A 1 129 ? 1.621 10.466 24.912 1.00 6.10 122 VAL A C 1
ATOM 940 O O . VAL A 1 129 ? 1.919 10.200 26.080 1.00 6.46 122 VAL A O 1
ATOM 944 N N . LEU A 1 130 ? 1.043 9.602 24.084 1.00 6.47 123 LEU A N 1
ATOM 945 C CA . LEU A 1 130 ? 0.808 8.218 24.447 1.00 6.31 123 LEU A CA 1
ATOM 946 C C . LEU A 1 130 ? 1.719 7.417 23.521 1.00 5.48 123 LEU A C 1
ATOM 947 O O . LEU A 1 130 ? 1.700 7.620 22.302 1.00 5.92 123 LEU A O 1
ATOM 952 N N . VAL A 1 131 ? 2.540 6.540 24.089 1.00 5.21 124 VAL A N 1
ATOM 953 C CA . VAL A 1 131 ? 3.405 5.685 23.281 1.00 5.27 124 VAL A CA 1
ATOM 954 C C . VAL A 1 131 ? 2.707 4.329 23.204 1.00 4.96 124 VAL A C 1
ATOM 955 O O . VAL A 1 131 ? 2.209 3.830 24.216 1.00 6.37 124 VAL A O 1
ATOM 959 N N . VAL A 1 132 ? 2.648 3.751 22.008 1.00 5.77 125 VAL A N 1
ATOM 960 C CA . VAL A 1 132 ? 2.017 2.452 21.824 1.00 5.86 125 VAL A CA 1
ATOM 961 C C . VAL A 1 132 ? 2.976 1.527 21.094 1.00 6.46 125 VAL A C 1
ATOM 962 O O . VAL A 1 132 ? 3.618 1.936 20.129 1.00 6.98 125 VAL A O 1
ATOM 966 N N . ASP A 1 133 ? 3.093 0.293 21.567 1.00 5.70 126 ASP A N 1
ATOM 967 C CA . ASP A 1 133 ? 3.963 -0.675 20.909 1.00 5.29 126 ASP A CA 1
ATOM 968 C C . ASP A 1 133 ? 3.329 -2.057 20.995 1.00 5.04 126 ASP A C 1
ATOM 969 O O . ASP A 1 133 ? 2.365 -2.269 21.731 1.00 6.13 126 ASP A O 1
ATOM 974 N N . ASP A 1 134 ? 3.873 -3.004 20.246 1.00 5.81 127 ASP A N 1
ATOM 975 C CA . ASP A 1 134 ? 3.313 -4.341 20.253 1.00 6.56 127 ASP A CA 1
ATOM 976 C C . ASP A 1 134 ? 3.662 -5.154 21.493 1.00 6.40 127 ASP A C 1
ATOM 977 O O . ASP A 1 134 ? 2.790 -5.788 22.092 1.00 8.00 127 ASP A O 1
ATOM 982 N N . LEU A 1 135 ? 4.926 -5.110 21.899 1.00 7.29 128 LEU A N 1
ATOM 983 C CA . LEU A 1 135 ? 5.355 -5.916 23.025 1.00 7.95 128 LEU A CA 1
ATOM 984 C C . LEU A 1 135 ? 6.414 -5.272 23.906 1.00 7.97 128 LEU A C 1
ATOM 985 O O . LEU A 1 135 ? 7.383 -4.693 23.422 1.00 8.80 128 LEU A O 1
ATOM 990 N N . LEU A 1 136 ? 6.209 -5.385 25.212 1.00 6.86 129 LEU A N 1
ATOM 991 C CA . LEU A 1 136 ? 7.137 -4.844 26.192 1.00 8.08 129 LEU A CA 1
ATOM 992 C C . LEU A 1 136 ? 8.039 -5.964 26.691 1.00 7.67 129 LEU A C 1
ATOM 993 O O . LEU A 1 136 ? 7.580 -6.906 27.334 1.00 9.28 129 LEU A O 1
ATOM 998 N N . ALA A 1 137 ? 9.321 -5.861 26.357 1.00 8.43 130 ALA A N 1
ATOM 999 C CA . ALA A 1 137 ? 10.317 -6.835 26.775 1.00 9.31 130 ALA A CA 1
ATOM 1000 C C . ALA A 1 137 ? 11.257 -6.097 27.725 1.00 9.88 130 ALA A C 1
ATOM 1001 O O . ALA A 1 137 ? 10.882 -5.817 28.860 1.00 10.82 130 ALA A O 1
ATOM 1003 N N . THR A 1 138 ? 12.458 -5.758 27.263 1.00 9.52 131 THR A N 1
ATOM 1004 C CA . THR A 1 138 ? 13.408 -5.042 28.112 1.00 11.25 131 THR A CA 1
ATOM 1005 C C . THR A 1 138 ? 13.001 -3.582 28.296 1.00 10.76 131 THR A C 1
ATOM 1006 O O . THR A 1 138 ? 13.349 -2.955 29.295 1.00 11.79 131 THR A O 1
ATOM 1010 N N . GLY A 1 139 ? 12.271 -3.044 27.322 1.00 10.13 132 GLY A N 1
ATOM 1011 C CA . GLY A 1 139 ? 11.821 -1.665 27.398 1.00 8.83 132 GLY A CA 1
ATOM 1012 C C . GLY A 1 139 ? 12.813 -0.641 26.874 1.00 8.50 132 GLY A C 1
ATOM 1013 O O . GLY A 1 139 ? 12.560 0.561 26.943 1.00 8.68 132 GLY A O 1
ATOM 1014 N N . GLY A 1 140 ? 13.933 -1.111 26.333 1.00 8.34 133 GLY A N 1
ATOM 1015 C CA . GLY A 1 140 ? 14.952 -0.209 25.822 1.00 7.90 133 GLY A CA 1
ATOM 1016 C C . GLY A 1 140 ? 14.499 0.818 24.797 1.00 6.70 133 GLY A C 1
ATOM 1017 O O . GLY A 1 140 ? 14.803 2.006 24.927 1.00 6.90 133 GLY A O 1
ATOM 1018 N N . THR A 1 141 ? 13.787 0.375 23.765 1.00 6.84 134 THR A N 1
ATOM 1019 C CA . THR A 1 141 ? 13.323 1.296 22.734 1.00 6.15 134 THR A CA 1
ATOM 1020 C C . THR A 1 141 ? 12.317 2.312 23.269 1.00 5.02 134 THR A C 1
ATOM 1021 O O . THR A 1 141 ? 12.307 3.459 22.833 1.00 6.35 134 THR A O 1
ATOM 1025 N N . ILE A 1 142 ? 11.469 1.893 24.205 1.00 5.41 135 ILE A N 1
ATOM 1026 C CA . ILE A 1 142 ? 10.480 2.817 24.753 1.00 5.52 135 ILE A CA 1
ATOM 1027 C C . ILE A 1 142 ? 11.180 3.846 25.639 1.00 5.34 135 ILE A C 1
ATOM 1028 O O . ILE A 1 142 ? 10.823 5.019 25.642 1.00 5.41 135 ILE A O 1
ATOM 1033 N N . GLU A 1 143 ? 12.185 3.400 26.382 1.00 6.97 136 GLU A N 1
ATOM 1034 C CA . GLU A 1 143 ? 12.943 4.303 27.237 1.00 7.43 136 GLU A CA 1
ATOM 1035 C C . GLU A 1 143 ? 13.568 5.398 26.367 1.00 6.00 136 GLU A C 1
ATOM 1036 O O . GLU A 1 143 ? 13.533 6.583 26.715 1.00 6.83 136 GLU A O 1
ATOM 1042 N N . ALA A 1 144 ? 14.128 5.004 25.225 1.00 6.38 137 ALA A N 1
ATOM 1043 C CA . ALA A 1 144 ? 14.749 5.960 24.312 1.00 5.82 137 ALA A CA 1
ATOM 1044 C C . ALA A 1 144 ? 13.698 6.895 23.712 1.00 5.37 137 ALA A C 1
ATOM 1045 O O . ALA A 1 144 ? 13.936 8.093 23.539 1.00 5.65 137 ALA A O 1
ATOM 1047 N N . THR A 1 145 ? 12.531 6.339 23.398 1.00 5.24 138 THR A N 1
ATOM 1048 C CA . THR A 1 145 ? 11.445 7.117 22.818 1.00 5.29 138 THR A CA 1
ATOM 1049 C C . THR A 1 145 ? 10.956 8.180 23.804 1.00 5.03 138 THR A C 1
ATOM 1050 O O . THR A 1 145 ? 10.670 9.314 23.422 1.00 5.35 138 THR A O 1
ATOM 1054 N N . VAL A 1 146 ? 10.863 7.809 25.076 1.00 4.87 139 VAL A N 1
ATOM 1055 C CA . VAL A 1 146 ? 10.441 8.756 26.101 1.00 5.50 139 VAL A CA 1
ATOM 1056 C C . VAL A 1 146 ? 11.444 9.917 26.168 1.00 4.80 139 VAL A C 1
ATOM 1057 O O . VAL A 1 146 ? 11.052 11.080 26.304 1.00 5.87 139 VAL A O 1
ATOM 1061 N N . LYS A 1 147 ? 12.734 9.605 26.051 1.00 5.64 140 LYS A N 1
ATOM 1062 C CA . LYS A 1 147 ? 13.754 10.647 26.086 1.00 6.11 140 LYS A CA 1
ATOM 1063 C C . LYS A 1 147 ? 13.608 11.582 24.888 1.00 5.10 140 LYS A C 1
ATOM 1064 O O . LYS A 1 147 ? 13.749 12.792 25.023 1.00 6.08 140 LYS A O 1
ATOM 1070 N N . LEU A 1 148 ? 13.309 11.022 23.717 1.00 5.29 141 LEU A N 1
ATOM 1071 C CA . LEU A 1 148 ? 13.123 11.835 22.516 1.00 5.26 141 LEU A CA 1
ATOM 1072 C C . LEU A 1 148 ? 11.947 12.794 22.700 1.00 5.10 141 LEU A C 1
ATOM 1073 O O . LEU A 1 148 ? 12.051 13.983 22.419 1.00 6.13 141 LEU A O 1
ATOM 1078 N N . ILE A 1 149 ? 10.822 12.259 23.163 1.00 5.30 142 ILE A N 1
ATOM 1079 C CA . ILE A 1 149 ? 9.623 13.055 23.382 1.00 5.66 142 ILE A CA 1
ATOM 1080 C C . ILE A 1 149 ? 9.877 14.202 24.360 1.00 5.31 142 ILE A C 1
ATOM 1081 O O . ILE A 1 149 ? 9.500 15.343 24.100 1.00 5.70 142 ILE A O 1
ATOM 1086 N N . ARG A 1 150 ? 10.511 13.904 25.490 1.00 5.59 143 ARG A N 1
ATOM 1087 C CA . ARG A 1 150 ? 10.773 14.941 26.481 1.00 5.73 143 ARG A CA 1
ATOM 1088 C C . ARG A 1 150 ? 11.799 15.975 26.027 1.00 6.18 143 ARG A C 1
ATOM 1089 O O . ARG A 1 150 ? 11.732 17.134 26.437 1.00 7.01 143 ARG A O 1
ATOM 1097 N N . ARG A 1 151 ? 12.733 15.585 25.165 1.00 6.07 144 ARG A N 1
ATOM 1098 C CA . ARG A 1 151 ? 13.710 16.547 24.669 1.00 7.22 144 ARG A CA 1
ATOM 1099 C C . ARG A 1 151 ? 13.021 17.597 23.797 1.00 7.34 144 ARG A C 1
ATOM 1100 O O . ARG A 1 151 ? 13.530 18.707 23.630 1.00 10.39 144 ARG A O 1
ATOM 1108 N N . LEU A 1 152 ? 11.859 17.247 23.250 1.00 7.14 145 LEU A N 1
ATOM 1109 C CA . LEU A 1 152 ? 11.103 18.170 22.408 1.00 8.02 145 LEU A CA 1
ATOM 1110 C C . LEU A 1 152 ? 10.057 18.943 23.206 1.00 8.99 145 LEU A C 1
ATOM 1111 O O . LEU A 1 152 ? 9.287 19.726 22.647 1.00 10.59 145 LEU A O 1
ATOM 1116 N N . GLY A 1 153 ? 10.024 1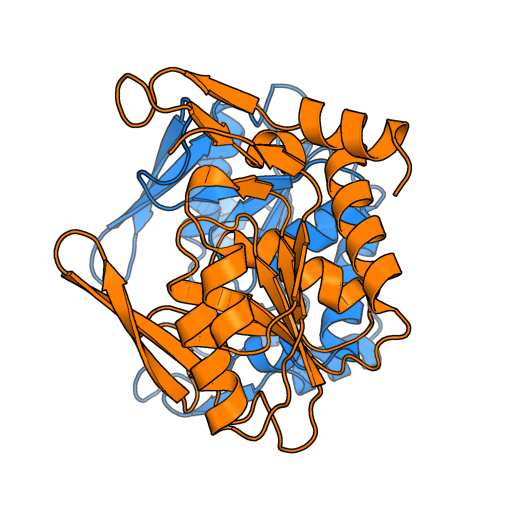8.713 24.515 1.00 8.47 146 GLY A N 1
ATOM 1117 C CA . GLY A 1 153 ? 9.079 19.421 25.360 1.00 9.69 146 GLY A CA 1
ATOM 1118 C C . GLY A 1 153 ? 7.757 18.714 25.559 1.00 9.49 146 GLY A C 1
ATOM 1119 O O . GLY A 1 153 ? 6.861 19.237 26.221 1.00 10.22 146 GLY A O 1
ATOM 1120 N N . GLY A 1 154 ? 7.616 17.529 24.980 1.00 8.46 147 GLY A N 1
ATOM 1121 C CA . GLY A 1 154 ? 6.378 16.799 25.145 1.00 8.71 147 GLY A CA 1
ATOM 1122 C C . GLY A 1 154 ? 6.307 16.139 26.506 1.00 8.64 147 GLY A C 1
ATOM 1123 O O . GLY A 1 154 ? 7.331 15.833 27.124 1.00 8.61 147 GLY A O 1
ATOM 1124 N N . GLU A 1 155 ? 5.090 15.945 26.992 1.00 8.92 148 GLU A N 1
ATOM 1125 C CA . GLU A 1 155 ? 4.892 15.285 28.266 1.00 8.88 148 GLU A CA 1
ATOM 1126 C C . GLU A 1 155 ? 4.419 13.877 27.949 1.00 8.79 148 GLU A C 1
ATOM 1127 O O . GLU A 1 155 ? 3.535 13.686 27.112 1.00 10.61 148 GLU A O 1
ATOM 1133 N N . VAL A 1 156 ? 5.033 12.890 28.586 1.00 6.49 149 VAL A N 1
ATOM 1134 C CA . VAL A 1 156 ? 4.631 11.506 28.384 1.00 7.06 149 VAL A CA 1
ATOM 1135 C C . VAL A 1 156 ? 4.706 10.739 29.691 1.00 6.31 149 VAL A C 1
ATOM 1136 O O . VAL A 1 156 ? 5.714 10.702 30.385 1.00 6.88 149 VAL A O 1
ATOM 1140 N N . ALA A 1 157 ? 3.561 10.150 30.051 1.00 6.21 150 ALA A N 1
ATOM 1141 C CA . ALA A 1 157 ? 3.493 9.384 31.283 1.00 7.12 150 ALA A CA 1
ATOM 1142 C C . ALA A 1 157 ? 2.821 8.019 31.056 1.00 6.41 150 ALA A C 1
ATOM 1143 O O . ALA A 1 157 ? 2.586 7.259 31.977 1.00 7.14 150 ALA A O 1
ATOM 1145 N N . ASP A 1 158 ? 2.475 7.747 29.772 1.00 5.98 151 ASP A N 1
ATOM 1146 C CA . ASP A 1 158 ? 1.718 6.546 29.417 1.00 5.76 151 ASP A CA 1
ATOM 1147 C C . ASP A 1 158 ? 2.361 5.771 28.257 1.00 4.94 151 ASP A C 1
ATOM 1148 O O . ASP A 1 158 ? 2.729 6.329 27.231 1.00 6.02 151 ASP A O 1
ATOM 1153 N N . ALA A 1 159 ? 2.418 4.454 28.410 1.00 5.23 152 ALA A N 1
ATOM 1154 C CA . ALA A 1 159 ? 2.861 3.571 27.339 1.00 5.79 152 ALA A CA 1
ATOM 1155 C C . ALA A 1 159 ? 1.875 2.408 27.342 1.00 5.94 152 ALA A C 1
ATOM 1156 O O . ALA A 1 159 ? 1.552 1.866 28.400 1.00 7.08 152 ALA A O 1
ATOM 1158 N N . ALA A 1 160 ? 1.386 2.043 26.160 1.00 4.98 153 ALA A N 1
ATOM 1159 C CA . ALA A 1 160 ? 0.428 0.951 26.027 1.00 5.47 153 ALA A CA 1
ATOM 1160 C C . ALA A 1 160 ? 1.005 -0.139 25.137 1.00 5.68 153 ALA A C 1
ATOM 1161 O O . ALA A 1 160 ? 1.658 0.149 24.132 1.00 5.20 153 ALA A O 1
ATOM 1163 N N . PHE A 1 161 ? 0.733 -1.388 25.506 1.00 5.86 154 PHE A N 1
ATOM 1164 C CA . PHE A 1 161 ? 1.260 -2.548 24.792 1.00 6.14 154 PHE A CA 1
ATOM 1165 C C . PHE A 1 161 ? 0.220 -3.635 24.598 1.00 5.46 154 PHE A C 1
ATOM 1166 O O . PHE A 1 161 ? -0.702 -3.780 25.403 1.00 6.84 154 PHE A O 1
ATOM 1174 N N . ILE A 1 162 ? 0.384 -4.419 23.538 1.00 6.01 155 ILE A N 1
ATOM 1175 C CA . ILE A 1 162 ? -0.519 -5.535 23.309 1.00 6.59 155 ILE A CA 1
ATOM 1176 C C . ILE A 1 162 ? -0.056 -6.663 24.235 1.00 6.38 155 ILE A C 1
ATOM 1177 O O . ILE A 1 162 ? -0.860 -7.294 24.915 1.00 7.98 155 ILE A O 1
ATOM 1182 N N . ILE A 1 163 ? 1.256 -6.882 24.275 1.00 6.32 156 ILE A N 1
ATOM 1183 C CA . ILE A 1 163 ? 1.851 -7.939 25.089 1.00 8.10 156 ILE A CA 1
ATOM 1184 C C . ILE A 1 163 ? 2.875 -7.401 26.086 1.00 7.43 156 ILE A C 1
ATOM 1185 O O . ILE A 1 163 ? 3.645 -6.493 25.771 1.00 7.64 156 ILE A O 1
ATOM 1190 N N . ASN A 1 164 ? 2.874 -7.969 27.287 1.00 7.89 157 ASN A N 1
ATOM 1191 C CA . ASN A 1 164 ? 3.828 -7.587 28.318 1.00 8.63 157 ASN A CA 1
ATOM 1192 C C . ASN A 1 164 ? 4.511 -8.835 28.868 1.00 9.26 157 ASN A C 1
ATOM 1193 O O . ASN A 1 164 ? 3.870 -9.669 29.508 1.00 9.40 157 ASN A O 1
ATOM 1198 N N . LEU A 1 165 ? 5.800 -8.976 28.580 1.00 9.18 158 LEU A N 1
ATOM 1199 C CA . LEU A 1 165 ? 6.572 -10.109 29.082 1.00 9.91 158 LEU A CA 1
ATOM 1200 C C . LEU A 1 165 ? 7.089 -9.627 30.430 1.00 11.22 158 LEU A C 1
ATOM 1201 O O . LEU A 1 165 ? 8.227 -9.168 30.549 1.00 10.55 158 LEU A O 1
ATOM 1206 N N . PHE A 1 166 ? 6.233 -9.729 31.441 1.00 12.81 159 PHE A N 1
ATOM 1207 C CA . PHE A 1 166 ? 6.553 -9.251 32.779 1.00 14.65 159 PHE A CA 1
ATOM 1208 C C . PHE A 1 166 ? 7.803 -9.788 33.466 1.00 15.38 159 PHE A C 1
ATOM 1209 O O . PHE A 1 166 ? 8.266 -9.196 34.439 1.00 18.46 159 PHE A O 1
ATOM 1217 N N . ASP A 1 167 ? 8.360 -10.889 32.976 1.00 15.38 160 ASP A N 1
ATOM 1218 C CA . ASP A 1 167 ? 9.567 -11.425 33.598 1.00 15.32 160 ASP A CA 1
ATOM 1219 C C . ASP A 1 167 ? 10.835 -10.741 33.095 1.00 14.93 160 ASP A C 1
ATOM 1220 O O . ASP A 1 167 ? 11.929 -11.029 33.579 1.00 16.38 160 ASP A O 1
ATOM 1225 N N . LEU A 1 168 ? 10.690 -9.825 32.139 1.00 14.60 161 LEU A N 1
ATOM 1226 C CA . LEU A 1 168 ? 11.843 -9.126 31.577 1.00 13.78 161 LEU A CA 1
ATOM 1227 C C . LEU A 1 168 ? 12.137 -7.749 32.177 1.00 13.47 161 LEU A C 1
ATOM 1228 O O . LEU A 1 168 ? 13.083 -7.078 31.760 1.00 14.55 161 LEU A O 1
ATOM 1233 N N . GLY A 1 169 ? 11.323 -7.331 33.144 1.00 14.21 162 GLY A N 1
ATOM 1234 C CA . GLY A 1 169 ? 11.540 -6.058 33.815 1.00 13.42 162 GLY A CA 1
ATOM 1235 C C . GLY A 1 169 ? 11.288 -4.764 33.061 1.00 13.33 162 GLY A C 1
ATOM 1236 O O . GLY A 1 169 ? 11.659 -3.688 33.538 1.00 12.81 162 GLY A O 1
ATOM 1237 N N . GLY A 1 170 ? 10.655 -4.846 31.896 1.00 12.26 163 GLY A N 1
ATOM 1238 C CA . GLY A 1 170 ? 10.387 -3.643 31.126 1.00 11.07 163 GLY A CA 1
ATOM 1239 C C . GLY A 1 170 ? 9.502 -2.631 31.834 1.00 9.60 163 GLY A C 1
ATOM 1240 O O . GLY A 1 170 ? 9.783 -1.430 31.826 1.00 9.15 163 GLY A O 1
ATOM 1241 N N . GLU A 1 171 ? 8.427 -3.109 32.446 1.00 10.01 164 GLU A N 1
ATOM 1242 C CA . GLU A 1 171 ? 7.505 -2.219 33.139 1.00 10.69 164 GLU A CA 1
ATOM 1243 C C . GLU A 1 171 ? 8.181 -1.430 34.256 1.00 9.60 164 GLU A C 1
ATOM 1244 O O . GLU A 1 171 ? 7.955 -0.227 34.396 1.00 8.21 164 GLU A O 1
ATOM 1250 N N . GLN A 1 172 ? 9.007 -2.107 35.051 1.00 10.28 165 GLN A N 1
ATOM 1251 C CA . GLN A 1 172 ? 9.706 -1.451 36.152 1.00 10.16 165 GLN A CA 1
ATOM 1252 C C . GLN A 1 172 ? 10.706 -0.432 35.626 1.00 9.89 165 GLN A C 1
ATOM 1253 O O . GLN A 1 172 ? 10.877 0.639 36.204 1.00 10.37 165 GLN A O 1
ATOM 1263 N N . ARG A 1 173 ? 11.370 -0.772 34.528 1.00 9.66 166 ARG A N 1
ATOM 1264 C CA . ARG A 1 173 ? 12.334 0.130 33.921 1.00 9.14 166 ARG A CA 1
ATOM 1265 C C . ARG A 1 173 ? 11.628 1.424 33.515 1.00 7.94 166 ARG A C 1
ATOM 1266 O O . ARG A 1 173 ? 12.132 2.520 33.751 1.00 8.72 166 ARG A O 1
ATOM 1274 N N . LEU A 1 174 ? 10.447 1.299 32.918 1.00 6.37 167 LEU A N 1
ATOM 1275 C CA . LEU A 1 174 ? 9.710 2.479 32.497 1.00 5.71 167 LEU A CA 1
ATOM 1276 C C . LEU A 1 174 ? 9.167 3.262 33.689 1.00 5.76 167 LEU A C 1
ATOM 1277 O O . LEU A 1 174 ? 9.015 4.481 33.613 1.00 5.58 167 LEU A O 1
ATOM 1282 N N . GLU A 1 175 ? 8.865 2.570 34.785 1.00 6.09 168 GLU A N 1
ATOM 1283 C CA . GLU A 1 175 ? 8.391 3.264 35.977 1.00 6.09 168 GLU A CA 1
ATOM 1284 C C . GLU A 1 175 ? 9.487 4.192 36.504 1.00 6.46 168 GLU A C 1
ATOM 1285 O O . GLU A 1 175 ? 9.194 5.229 37.095 1.00 6.70 168 GLU A O 1
ATOM 1291 N N . LYS A 1 176 ? 10.747 3.833 36.281 1.00 5.89 169 LYS A N 1
ATOM 1292 C CA . LYS A 1 176 ? 11.844 4.676 36.745 1.00 6.35 169 LYS A CA 1
ATOM 1293 C C . LYS A 1 176 ? 11.827 6.017 36.008 1.00 6.93 169 LYS A C 1
ATOM 1294 O O . LYS A 1 176 ? 12.417 6.995 36.465 1.00 6.49 169 LYS A O 1
ATOM 1300 N N . GLN A 1 177 ? 11.148 6.055 34.863 1.00 6.52 170 GLN A N 1
ATOM 1301 C CA . GLN A 1 177 ? 11.028 7.276 34.070 1.00 6.10 170 GLN A CA 1
ATOM 1302 C C . GLN A 1 177 ? 9.693 7.977 34.319 1.00 5.15 170 GLN A C 1
ATOM 1303 O O . GLN A 1 177 ? 9.402 9.007 33.707 1.00 7.71 170 GLN A O 1
ATOM 1309 N N . GLY A 1 178 ? 8.884 7.417 35.216 1.00 5.89 171 GLY A N 1
ATOM 1310 C CA . GLY A 1 178 ? 7.586 8.002 35.509 1.00 6.52 171 GLY A CA 1
ATOM 1311 C C . GLY A 1 178 ? 6.502 7.560 34.535 1.00 7.84 171 GLY A C 1
ATOM 1312 O O . GLY A 1 178 ? 5.462 8.210 34.414 1.00 9.82 171 GLY A O 1
ATOM 1313 N N . ILE A 1 179 ? 6.736 6.445 33.850 1.00 6.55 172 ILE A N 1
ATOM 1314 C CA . ILE A 1 179 ? 5.782 5.920 32.878 1.00 6.40 172 ILE A CA 1
ATOM 1315 C C . ILE A 1 179 ? 4.935 4.802 33.460 1.00 7.01 172 ILE A C 1
ATOM 1316 O O . ILE A 1 179 ? 5.457 3.881 34.088 1.00 8.13 172 ILE A O 1
ATOM 1321 N N . THR A 1 180 ? 3.626 4.896 33.252 1.00 6.78 173 THR A N 1
ATOM 1322 C CA . THR A 1 180 ? 2.699 3.864 33.691 1.00 7.38 173 THR A CA 1
ATOM 1323 C C . THR A 1 180 ? 2.382 3.062 32.434 1.00 6.27 173 THR A C 1
ATOM 1324 O O . THR A 1 180 ? 1.933 3.616 31.430 1.00 7.09 173 THR A O 1
ATOM 1328 N N . SER A 1 181 ? 2.632 1.761 32.487 1.00 6.91 174 SER A N 1
ATOM 1329 C CA . SER A 1 181 ? 2.385 0.897 31.343 1.00 7.35 174 SER A CA 1
ATOM 1330 C C . SER A 1 181 ? 1.056 0.178 31.468 1.00 8.11 174 SER A C 1
ATOM 1331 O O . SER A 1 181 ? 0.674 -0.259 32.551 1.00 10.92 174 SER A O 1
ATOM 1334 N N . TYR A 1 182 ? 0.343 0.082 30.353 1.00 8.03 175 TYR A N 1
ATOM 1335 C CA . TYR A 1 182 ? -0.922 -0.634 30.307 1.00 7.91 175 TYR A CA 1
ATOM 1336 C C . TYR A 1 182 ? -0.749 -1.685 29.221 1.00 7.93 175 TYR A C 1
ATOM 1337 O O . TYR A 1 182 ? -0.418 -1.354 28.081 1.00 8.58 175 TYR A O 1
ATOM 1346 N N . SER A 1 183 ? -0.964 -2.946 29.573 1.00 7.68 176 SER A N 1
ATOM 1347 C CA . SER A 1 183 ? -0.809 -4.038 28.617 1.00 7.15 176 SER A CA 1
ATOM 1348 C C . SER A 1 183 ? -2.053 -4.910 28.583 1.00 7.74 176 SER A C 1
ATOM 1349 O O . SER A 1 183 ? -2.672 -5.167 29.612 1.00 9.60 176 SER A O 1
ATOM 1352 N N . LEU A 1 184 ? -2.405 -5.381 27.394 1.00 7.19 177 LEU A N 1
ATOM 1353 C CA . LEU A 1 184 ? -3.589 -6.208 27.231 1.00 6.85 177 LEU A CA 1
ATOM 1354 C C . LEU A 1 184 ? -3.356 -7.682 27.528 1.00 8.28 177 LEU A C 1
ATOM 1355 O O . LEU A 1 184 ? -4.223 -8.341 28.103 1.00 9.78 177 LEU A O 1
ATOM 1360 N N . VAL A 1 185 ? -2.190 -8.197 27.151 1.00 7.92 178 VAL A N 1
ATOM 1361 C CA . VAL A 1 185 ? -1.898 -9.611 27.350 1.00 10.04 178 VAL A CA 1
ATOM 1362 C C . VAL A 1 185 ? -0.566 -9.885 28.045 1.00 10.71 178 VAL A C 1
ATOM 1363 O O . VAL A 1 185 ? 0.499 -9.765 27.441 1.00 9.77 178 VAL A O 1
ATOM 1367 N N . PRO A 1 186 ? -0.613 -10.255 29.333 1.00 12.33 179 PRO A N 1
ATOM 1368 C CA . PRO A 1 186 ? 0.619 -10.545 30.070 1.00 13.31 179 PRO A CA 1
ATOM 1369 C C . PRO A 1 186 ? 1.045 -11.995 29.837 1.00 12.58 179 PRO A C 1
ATOM 1370 O O . PRO A 1 186 ? 0.203 -12.893 29.790 1.00 14.02 179 PRO A O 1
ATO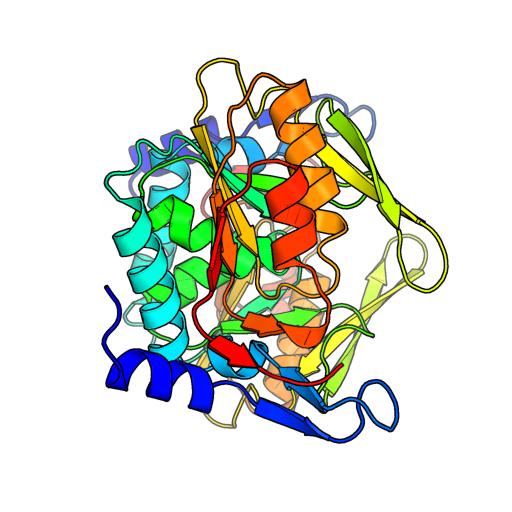M 1374 N N . PHE A 1 187 ? 2.346 -12.214 29.675 1.00 11.94 180 PHE A N 1
ATOM 1375 C CA . PHE A 1 187 ? 2.892 -13.553 29.465 1.00 13.26 180 PHE A CA 1
ATOM 1376 C C . PHE A 1 187 ? 4.164 -13.727 30.285 1.00 13.90 180 PHE A C 1
ATOM 1377 O O . PHE A 1 187 ? 4.960 -12.796 30.417 1.00 12.91 180 PHE A O 1
ATOM 1385 N N . PRO A 1 188 ? 4.370 -14.928 30.848 1.00 15.92 181 PRO A N 1
ATOM 1386 C CA . PRO A 1 188 ? 5.562 -15.213 31.650 1.00 17.44 181 PRO A CA 1
ATOM 1387 C C . PRO A 1 188 ? 6.673 -15.749 30.749 1.00 18.82 181 PRO A C 1
ATOM 1388 O O . PRO A 1 188 ? 6.434 -16.065 29.582 1.00 19.28 181 PRO A O 1
ATOM 1392 N N . GLY A 1 189 ? 7.886 -15.844 31.287 1.00 21.16 182 GLY A N 1
ATOM 1393 C CA . GLY A 1 189 ? 8.997 -16.362 30.509 1.00 23.97 182 GLY A CA 1
ATOM 1394 C C . GLY A 1 189 ? 9.899 -15.321 29.873 1.00 26.58 182 GLY A C 1
ATOM 1395 O O . GLY A 1 189 ? 9.567 -14.136 29.822 1.00 27.09 182 GLY A O 1
ATOM 1396 N N . HIS A 1 190 ? 11.048 -15.776 29.381 1.00 28.89 183 HIS A N 1
ATOM 1397 C CA . HIS A 1 190 ? 12.022 -14.902 28.738 1.00 31.23 183 HIS A CA 1
ATOM 1398 C C . HIS A 1 190 ? 11.664 -14.688 27.267 1.00 31.88 183 HIS A C 1
ATOM 1399 O O . HIS A 1 190 ? 10.709 -15.340 26.795 1.00 32.32 183 HIS A O 1
ATOM 1407 N N . ALA B 1 10 ? -14.181 9.947 -4.232 1.00 23.23 3 ALA B N 1
ATOM 1408 C CA . ALA B 1 10 ? -13.572 11.148 -3.592 1.00 21.18 3 ALA B CA 1
ATOM 1409 C C . ALA B 1 10 ? -13.896 12.405 -4.389 1.00 20.75 3 ALA B C 1
ATOM 1410 O O . ALA B 1 10 ? -13.811 12.413 -5.619 1.00 21.10 3 ALA B O 1
ATOM 1412 N N . THR B 1 11 ? -14.262 13.468 -3.681 1.00 18.20 4 THR B N 1
ATOM 1413 C CA . THR B 1 11 ? -14.602 14.732 -4.320 1.00 17.68 4 THR B CA 1
ATOM 1414 C C . THR B 1 11 ? -13.341 15.526 -4.633 1.00 17.32 4 THR B C 1
ATOM 1415 O O . THR B 1 11 ? -12.274 15.264 -4.074 1.00 16.70 4 THR B O 1
ATOM 1419 N N . ALA B 1 12 ? -13.466 16.498 -5.529 1.00 17.78 5 ALA B N 1
ATOM 1420 C CA . ALA B 1 12 ? -12.331 17.329 -5.905 1.00 17.73 5 ALA B CA 1
ATOM 1421 C C . ALA B 1 12 ? -11.786 18.037 -4.671 1.00 17.56 5 ALA B C 1
ATOM 1422 O O . ALA B 1 12 ? -10.579 18.220 -4.528 1.00 16.95 5 ALA B O 1
ATOM 1424 N N . GLN B 1 13 ? -12.682 18.423 -3.772 1.00 16.79 6 GLN B N 1
ATOM 1425 C CA . GLN B 1 13 ? -12.277 19.118 -2.559 1.00 16.36 6 GLN B CA 1
ATOM 1426 C C . GLN B 1 13 ? -11.455 18.226 -1.630 1.00 15.58 6 GLN B C 1
ATOM 1427 O O . GLN B 1 13 ? -10.448 18.662 -1.073 1.00 15.98 6 GLN B O 1
ATOM 1433 N N . GLN B 1 14 ? -11.885 16.979 -1.465 1.00 13.96 7 GLN B N 1
ATOM 1434 C CA . GLN B 1 14 ? -11.173 16.043 -0.601 1.00 13.15 7 GLN B CA 1
ATOM 1435 C C . GLN B 1 14 ? -9.794 15.713 -1.158 1.00 12.45 7 GLN B C 1
ATOM 1436 O O . GLN B 1 14 ? -8.811 15.667 -0.417 1.00 12.96 7 GLN B O 1
ATOM 1442 N N . LEU B 1 15 ? -9.720 15.486 -2.465 1.00 12.09 8 LEU B N 1
ATOM 1443 C CA . LEU B 1 15 ? -8.445 15.160 -3.090 1.00 13.27 8 LEU B CA 1
ATOM 1444 C C . LEU B 1 15 ? -7.481 16.334 -2.974 1.00 13.25 8 LEU B C 1
ATOM 1445 O O . LEU B 1 15 ? -6.275 16.148 -2.818 1.00 12.93 8 LEU B O 1
ATOM 1450 N N . GLU B 1 16 ? -8.021 17.546 -3.040 1.00 14.80 9 GLU B N 1
ATOM 1451 C CA . GLU B 1 16 ? -7.205 18.746 -2.926 1.00 15.48 9 GLU B CA 1
ATOM 1452 C C . GLU B 1 16 ? -6.683 18.870 -1.498 1.00 15.62 9 GLU B C 1
ATOM 1453 O O . GLU B 1 16 ? -5.534 19.255 -1.275 1.00 14.79 9 GLU B O 1
ATOM 1459 N N . TYR B 1 17 ? -7.533 18.538 -0.530 1.00 14.06 10 TYR B N 1
ATOM 1460 C CA . TYR B 1 17 ? -7.141 18.609 0.872 1.00 13.60 10 TYR B CA 1
ATOM 1461 C C . TYR B 1 17 ? -5.978 17.658 1.143 1.00 12.60 10 TYR B C 1
ATOM 1462 O O . TYR B 1 17 ? -4.996 18.028 1.786 1.00 12.48 10 TYR B O 1
ATOM 1471 N N . LEU B 1 18 ? -6.099 16.426 0.657 1.00 11.67 11 LEU B N 1
ATOM 1472 C CA . LEU B 1 18 ? -5.050 15.433 0.855 1.00 10.88 11 LEU B CA 1
ATOM 1473 C C . LEU B 1 18 ? -3.739 15.852 0.203 1.00 10.85 11 LEU B C 1
ATOM 1474 O O . LEU B 1 18 ? -2.671 15.706 0.792 1.00 11.01 11 LEU B O 1
ATOM 1479 N N . LYS B 1 19 ? -3.820 16.376 -1.015 1.00 11.78 12 LYS B N 1
ATOM 1480 C CA . LYS B 1 19 ? -2.621 16.811 -1.720 1.00 13.80 12 LYS B CA 1
ATOM 1481 C C . LYS B 1 19 ? -1.893 17.901 -0.931 1.00 13.50 12 LYS B C 1
ATOM 1482 O O . LYS B 1 19 ? -0.668 17.895 -0.836 1.00 14.57 12 LYS B O 1
ATOM 1488 N N . ASN B 1 20 ? -2.650 18.827 -0.350 1.00 14.42 13 ASN B N 1
ATOM 1489 C CA . ASN B 1 20 ? -2.054 19.917 0.416 1.00 15.34 13 ASN B CA 1
ATOM 1490 C C . ASN B 1 20 ? -1.534 19.502 1.792 1.00 15.81 13 ASN B C 1
ATOM 1491 O O . ASN B 1 20 ? -0.732 20.217 2.399 1.00 16.04 13 ASN B O 1
ATOM 1496 N N . SER B 1 21 ? -1.983 18.351 2.285 1.00 14.14 14 SER B N 1
ATOM 1497 C CA . SER B 1 21 ? -1.554 17.867 3.596 1.00 14.02 14 SER B CA 1
ATOM 1498 C C . SER B 1 21 ? -0.172 17.222 3.553 1.00 13.04 14 SER B C 1
ATOM 1499 O O . SER B 1 21 ? 0.448 16.997 4.592 1.00 13.93 14 SER B O 1
ATOM 1502 N N . ILE B 1 22 ? 0.299 16.922 2.348 1.00 12.39 15 ILE B N 1
ATOM 1503 C CA . ILE B 1 22 ? 1.597 16.286 2.159 1.00 12.66 15 ILE B CA 1
ATOM 1504 C C . ILE B 1 22 ? 2.685 17.314 1.868 1.00 14.34 15 ILE B C 1
ATOM 1505 O O . ILE B 1 22 ? 2.556 18.125 0.952 1.00 17.09 15 ILE B O 1
ATOM 1510 N N . LYS B 1 23 ? 3.756 17.277 2.655 1.00 14.94 16 LYS B N 1
ATOM 1511 C CA . LYS B 1 23 ? 4.865 18.208 2.472 1.00 16.05 16 LYS B CA 1
ATOM 1512 C C . LYS B 1 23 ? 5.841 17.711 1.415 1.00 15.74 16 LYS B C 1
ATOM 1513 O O . LYS B 1 23 ? 6.165 16.526 1.363 1.00 16.94 16 LYS B O 1
ATOM 1519 N N . SER B 1 24 ? 6.302 18.626 0.570 1.00 14.62 17 SER B N 1
ATOM 1520 C CA . SER B 1 24 ? 7.262 18.289 -0.470 1.00 14.05 17 SER B CA 1
ATOM 1521 C C . SER B 1 24 ? 8.583 18.958 -0.115 1.00 14.02 17 SER B C 1
ATOM 1522 O O . SER B 1 24 ? 8.641 20.169 0.100 1.00 15.60 17 SER B O 1
ATOM 1525 N N . ILE B 1 25 ? 9.638 18.158 -0.040 1.00 13.30 18 ILE B N 1
ATOM 1526 C CA . ILE B 1 25 ? 10.962 18.657 0.306 1.00 13.25 18 ILE B CA 1
ATOM 1527 C C . ILE B 1 25 ? 11.797 18.811 -0.959 1.00 13.45 18 ILE B C 1
ATOM 1528 O O . ILE B 1 25 ? 12.131 17.826 -1.618 1.00 12.64 18 ILE B O 1
ATOM 1533 N N . GLN B 1 26 ? 12.130 20.057 -1.287 1.00 13.40 19 GLN B N 1
ATOM 1534 C CA . GLN B 1 26 ? 12.912 20.368 -2.478 1.00 14.46 19 GLN B CA 1
ATOM 1535 C C . GLN B 1 26 ? 14.363 19.908 -2.387 1.00 13.34 19 GLN B C 1
ATOM 1536 O O . GLN B 1 26 ? 15.017 20.067 -1.356 1.00 14.08 19 GLN B O 1
ATOM 1542 N N . ASP B 1 27 ? 14.855 19.332 -3.478 1.00 13.26 20 ASP B N 1
ATOM 1543 C CA . ASP B 1 27 ? 16.234 18.858 -3.560 1.00 14.12 20 ASP B CA 1
ATOM 1544 C C . ASP B 1 27 ? 16.607 17.815 -2.511 1.00 14.09 20 ASP B C 1
ATOM 1545 O O . ASP B 1 27 ? 17.690 17.865 -1.929 1.00 14.32 20 ASP B O 1
ATOM 1550 N N . TYR B 1 28 ? 15.706 16.869 -2.272 1.00 14.50 21 TYR B N 1
ATOM 1551 C CA . TYR B 1 28 ? 15.959 15.805 -1.310 1.00 14.30 21 TYR B CA 1
ATOM 1552 C C . TYR B 1 28 ? 15.436 14.496 -1.890 1.00 14.92 21 TYR B C 1
ATOM 1553 O O . TYR B 1 28 ? 14.311 14.438 -2.385 1.00 13.96 21 TYR B O 1
ATOM 1562 N N . PRO B 1 29 ? 16.235 13.419 -1.812 1.00 15.42 22 PRO B N 1
ATOM 1563 C CA . PRO B 1 29 ? 17.577 13.350 -1.223 1.00 16.86 22 PRO B CA 1
ATOM 1564 C C . PRO B 1 29 ? 18.702 13.979 -2.046 1.00 17.23 22 PRO B C 1
ATOM 1565 O O . PRO B 1 29 ? 19.841 14.061 -1.585 1.00 19.71 22 PRO B O 1
ATOM 1569 N N . LYS B 1 30 ? 18.385 14.420 -3.260 1.00 17.06 23 LYS B N 1
ATOM 1570 C CA . LYS B 1 30 ? 19.391 15.090 -4.069 1.00 17.06 23 LYS B CA 1
ATOM 1571 C C . LYS B 1 30 ? 18.758 16.160 -4.955 1.00 15.98 23 LYS B C 1
ATOM 1572 O O . LYS B 1 30 ? 17.553 16.195 -5.167 1.00 14.27 23 LYS B O 1
ATOM 1578 N N . PRO B 1 31 ? 19.580 17.108 -5.436 1.00 15.48 24 PRO B N 1
ATOM 1579 C CA . PRO B 1 31 ? 19.081 18.227 -6.242 1.00 16.54 24 PRO B CA 1
ATOM 1580 C C . PRO B 1 31 ? 18.211 17.790 -7.417 1.00 16.90 24 PRO B C 1
ATOM 1581 O O . PRO B 1 31 ? 18.560 16.865 -8.151 1.00 17.46 24 PRO B O 1
ATOM 1585 N N . GLY B 1 32 ? 17.076 18.460 -7.589 1.00 17.07 25 GLY B N 1
ATOM 1586 C CA . GLY B 1 32 ? 16.182 18.128 -8.683 1.00 18.13 25 GLY B CA 1
ATOM 1587 C C . GLY B 1 32 ? 15.065 17.171 -8.310 1.00 18.66 25 GLY B C 1
ATOM 1588 O O . GLY B 1 32 ? 14.127 16.974 -9.085 1.00 19.92 25 GLY B O 1
ATOM 1589 N N . ILE B 1 33 ? 15.163 16.570 -7.129 1.00 17.64 26 ILE B N 1
ATOM 1590 C CA . ILE B 1 33 ? 14.159 15.617 -6.657 1.00 18.22 26 ILE B CA 1
ATOM 1591 C C . ILE B 1 33 ? 13.315 16.224 -5.540 1.00 17.59 26 ILE B C 1
ATOM 1592 O O . ILE B 1 33 ? 13.801 16.926 -4.663 1.00 17.14 26 ILE B O 1
ATOM 1597 N N . LEU B 1 34 ? 12.018 15.937 -5.561 1.00 16.97 27 LEU B N 1
ATOM 1598 C CA . LEU B 1 34 ? 11.095 16.419 -4.539 1.00 18.74 27 LEU B CA 1
ATOM 1599 C C . LEU B 1 34 ? 10.600 15.247 -3.701 1.00 17.78 27 LEU B C 1
ATOM 1600 O O . LEU B 1 34 ? 9.859 14.394 -4.193 1.00 19.05 27 LEU B O 1
ATOM 1605 N N . PHE B 1 35 ? 11.010 15.201 -2.440 1.00 16.46 28 PHE B N 1
ATOM 1606 C CA . PHE B 1 35 ? 10.586 14.124 -1.557 1.00 15.17 28 PHE B CA 1
ATOM 1607 C C . PHE B 1 35 ? 9.172 14.412 -1.068 1.00 13.88 28 PHE B C 1
ATOM 1608 O O . PHE B 1 35 ? 8.910 15.471 -0.501 1.00 13.99 28 PHE B O 1
ATOM 1616 N N . ARG B 1 36 ? 8.258 13.477 -1.298 1.00 11.79 29 ARG B N 1
ATOM 1617 C CA . ARG B 1 36 ? 6.877 13.646 -0.858 1.00 11.20 29 ARG B CA 1
ATOM 1618 C C . ARG B 1 36 ? 6.798 12.989 0.514 1.00 12.28 29 ARG B C 1
ATOM 1619 O O . ARG B 1 36 ? 6.795 11.765 0.631 1.00 11.90 29 ARG B O 1
ATOM 1627 N N . ASP B 1 37 ? 6.739 13.824 1.547 1.00 10.97 30 ASP B N 1
ATOM 1628 C CA . ASP B 1 37 ? 6.722 13.380 2.936 1.00 10.88 30 ASP B CA 1
ATOM 1629 C C . ASP B 1 37 ? 5.325 13.162 3.508 1.00 10.51 30 ASP B C 1
ATOM 1630 O O . ASP B 1 37 ? 4.607 14.115 3.800 1.00 11.07 30 ASP B O 1
ATOM 1635 N N . VAL B 1 38 ? 4.947 11.899 3.680 1.00 10.97 31 VAL B N 1
ATOM 1636 C CA . VAL B 1 38 ? 3.626 11.574 4.206 1.00 12.18 31 VAL B CA 1
ATOM 1637 C C . VAL B 1 38 ? 3.484 11.740 5.716 1.00 12.14 31 VAL B C 1
ATOM 1638 O O . VAL B 1 38 ? 2.377 11.636 6.245 1.00 12.51 31 VAL B O 1
ATOM 1642 N N . THR B 1 39 ? 4.586 12.000 6.417 1.00 12.23 32 THR B N 1
ATOM 1643 C CA . THR B 1 39 ? 4.499 12.168 7.863 1.00 13.26 32 THR B CA 1
ATOM 1644 C C . THR B 1 39 ? 3.671 13.394 8.231 1.00 11.63 32 THR B C 1
ATOM 1645 O O . THR B 1 39 ? 3.090 13.451 9.312 1.00 12.61 32 THR B O 1
ATOM 1649 N N . SER B 1 40 ? 3.611 14.378 7.337 1.00 12.80 33 SER B N 1
ATOM 1650 C CA . SER B 1 40 ? 2.822 15.574 7.614 1.00 12.65 33 SER B CA 1
ATOM 1651 C C . SER B 1 40 ? 1.333 15.240 7.520 1.00 12.60 33 SER B C 1
ATOM 1652 O O . SER B 1 40 ? 0.500 15.910 8.126 1.00 14.71 33 SER B O 1
ATOM 1655 N N . LEU B 1 41 ? 1.009 14.199 6.758 1.00 11.47 34 LEU B N 1
ATOM 1656 C CA . LEU B 1 41 ? -0.374 13.754 6.620 1.00 10.57 34 LEU B CA 1
ATOM 1657 C C . LEU B 1 41 ? -0.726 12.947 7.873 1.00 10.14 34 LEU B C 1
ATOM 1658 O O . LEU B 1 41 ? -1.833 13.051 8.402 1.00 11.02 34 LEU B O 1
ATOM 1663 N N . LEU B 1 42 ? 0.233 12.161 8.357 1.00 10.39 35 LEU B N 1
ATOM 1664 C CA . LEU B 1 42 ? 0.029 11.343 9.551 1.00 10.42 35 LEU B CA 1
ATOM 1665 C C . LEU B 1 42 ? -0.243 12.186 10.794 1.00 10.46 35 LEU B C 1
ATOM 1666 O O . LEU B 1 42 ? -0.997 11.772 11.674 1.00 10.47 35 LEU B O 1
ATOM 1671 N N . GLU B 1 43 ? 0.372 13.365 10.869 1.00 12.00 36 GLU B N 1
ATOM 1672 C CA . GLU B 1 43 ? 0.266 14.334 11.961 1.00 14.41 36 GLU B CA 1
ATOM 1673 C C . GLU B 1 43 ? -1.101 15.035 11.993 1.00 14.59 36 GLU B C 1
ATOM 1674 O O . GLU B 1 43 ? -1.524 15.582 13.003 1.00 15.42 36 GLU B O 1
ATOM 1680 N N . ASP B 1 44 ? -1.731 15.109 10.824 1.00 13.75 37 ASP B N 1
ATOM 1681 C CA . ASP B 1 44 ? -2.984 15.842 10.689 1.00 14.21 37 ASP B CA 1
ATOM 1682 C C . ASP B 1 44 ? -4.164 14.882 10.836 1.00 13.86 37 ASP B C 1
ATOM 1683 O O . ASP B 1 44 ? -4.375 14.003 9.998 1.00 13.15 37 ASP B O 1
ATOM 1688 N N . PRO B 1 45 ? -4.953 15.041 11.911 1.00 14.00 38 PRO B N 1
ATOM 1689 C CA . PRO B 1 45 ? -6.113 14.187 12.178 1.00 13.62 38 PRO B CA 1
ATOM 1690 C C . PRO B 1 45 ? -7.069 14.000 11.004 1.00 13.22 38 PRO B C 1
ATOM 1691 O O . PRO B 1 45 ? -7.389 12.869 10.633 1.00 12.43 38 PRO B O 1
ATOM 1695 N N . LYS B 1 46 ? -7.530 15.100 10.418 1.00 12.93 39 LYS B N 1
ATOM 1696 C CA . LYS B 1 46 ? -8.463 15.003 9.304 1.00 13.42 39 LYS B CA 1
ATOM 1697 C C . LYS B 1 46 ? -7.875 14.343 8.062 1.00 11.72 39 LYS B C 1
ATOM 1698 O O . LYS B 1 46 ? -8.516 13.488 7.454 1.00 11.72 39 LYS B O 1
ATOM 1704 N N . ALA B 1 47 ? -6.663 14.735 7.685 1.00 11.85 40 ALA B N 1
ATOM 1705 C CA . ALA B 1 47 ? -6.027 14.183 6.491 1.00 10.62 40 ALA B CA 1
ATOM 1706 C C . ALA B 1 47 ? -5.815 12.677 6.573 1.00 9.97 40 ALA B C 1
ATOM 1707 O O . ALA B 1 47 ? -6.129 11.941 5.637 1.00 10.07 40 ALA B O 1
ATOM 1709 N N . TYR B 1 48 ? -5.280 12.217 7.695 1.00 10.26 41 TYR B N 1
ATOM 1710 C CA . TYR B 1 48 ? -5.021 10.796 7.871 1.00 8.80 41 TYR B CA 1
ATOM 1711 C C . TYR B 1 48 ? -6.328 10.005 7.863 1.00 8.76 41 TYR B C 1
ATOM 1712 O O . TYR B 1 48 ? -6.448 9.004 7.156 1.00 7.63 41 TYR B O 1
ATOM 1721 N N . ALA B 1 49 ? -7.313 10.466 8.628 1.00 8.49 42 ALA B N 1
ATOM 1722 C CA . ALA B 1 49 ? -8.599 9.784 8.691 1.00 8.49 42 ALA B CA 1
ATOM 1723 C C . ALA B 1 49 ? -9.279 9.766 7.325 1.00 8.45 42 ALA B C 1
ATOM 1724 O O . ALA B 1 49 ? -9.861 8.759 6.927 1.00 9.20 42 ALA B O 1
ATOM 1726 N N . LEU B 1 50 ? -9.212 10.887 6.613 1.00 8.91 43 LEU B N 1
ATOM 1727 C CA . LEU B 1 50 ? -9.827 10.984 5.295 1.00 8.74 43 LEU B CA 1
ATOM 1728 C C . LEU B 1 50 ? -9.194 9.999 4.316 1.00 8.50 43 LEU B C 1
ATOM 1729 O O . LEU B 1 50 ? -9.899 9.331 3.560 1.00 9.09 43 LEU B O 1
ATOM 1734 N N . SER B 1 51 ? -7.866 9.900 4.336 1.00 8.01 44 SER B N 1
ATOM 1735 C CA . SER B 1 51 ? -7.169 8.991 3.431 1.00 8.37 44 SER B CA 1
ATOM 1736 C C . SER B 1 51 ? -7.613 7.549 3.659 1.00 8.31 44 SER B C 1
ATOM 1737 O O . SER B 1 51 ? -7.866 6.812 2.706 1.00 9.32 44 SER B O 1
ATOM 1741 N N . ILE B 1 52 ? -7.718 7.151 4.924 1.00 7.64 45 ILE B N 1
ATOM 1742 C CA . ILE B 1 52 ? -8.137 5.794 5.245 1.00 7.57 45 ILE B CA 1
ATOM 1743 C C . ILE B 1 52 ? -9.603 5.570 4.878 1.00 7.39 45 ILE B C 1
ATOM 1744 O O . ILE B 1 52 ? -9.951 4.561 4.266 1.00 8.09 45 ILE B O 1
ATOM 1749 N N . ASP B 1 53 ? -10.456 6.520 5.244 1.00 8.16 46 ASP B N 1
ATOM 1750 C CA . ASP B 1 53 ? -11.876 6.393 4.954 1.00 9.89 46 ASP B CA 1
ATOM 1751 C C . ASP B 1 53 ? -12.150 6.272 3.458 1.00 9.68 46 ASP B C 1
ATOM 1752 O O . ASP B 1 53 ? -13.023 5.507 3.047 1.00 9.37 46 ASP B O 1
ATOM 1757 N N . LEU B 1 54 ? -11.410 7.018 2.643 1.00 9.14 47 LEU B N 1
ATOM 1758 C CA . LEU B 1 54 ? -11.602 6.955 1.199 1.00 9.42 47 LEU B CA 1
ATOM 1759 C C . LEU B 1 54 ? -11.205 5.598 0.626 1.00 8.80 47 LEU B C 1
ATOM 1760 O O . LEU B 1 54 ? -11.888 5.070 -0.253 1.00 9.16 47 LEU B O 1
ATOM 1765 N N . LEU B 1 55 ? -10.106 5.028 1.116 1.00 8.37 48 LEU B N 1
ATOM 1766 C CA . LEU B 1 55 ? -9.674 3.723 0.629 1.00 7.68 48 LEU B CA 1
ATOM 1767 C C . LEU B 1 55 ? -10.678 2.651 1.040 1.00 7.76 48 LEU B C 1
ATOM 1768 O O . LEU B 1 55 ? -11.023 1.778 0.249 1.00 8.14 48 LEU B O 1
ATOM 1773 N N . VAL B 1 56 ? -11.153 2.723 2.278 1.00 7.47 49 VAL B N 1
ATOM 1774 C CA . VAL B 1 56 ? -12.126 1.759 2.764 1.00 7.62 49 VAL B CA 1
ATOM 1775 C C . VAL B 1 56 ? -13.411 1.822 1.932 1.00 8.48 49 VAL B C 1
ATOM 1776 O O . VAL B 1 56 ? -13.971 0.791 1.557 1.00 8.71 49 VAL B O 1
ATOM 1780 N N . GLU B 1 57 ? -13.863 3.035 1.634 1.00 9.42 50 GLU B N 1
ATOM 1781 C CA . GLU B 1 57 ? -15.081 3.231 0.854 1.00 10.43 50 GLU B CA 1
ATOM 1782 C C . GLU B 1 57 ? -14.947 2.617 -0.537 1.00 9.93 50 GLU B C 1
ATOM 1783 O O . GLU B 1 57 ? -15.886 2.012 -1.056 1.00 11.43 50 GLU B O 1
ATOM 1789 N N . ARG B 1 58 ? -13.773 2.773 -1.135 1.00 9.09 51 ARG B N 1
ATOM 1790 C CA . ARG B 1 58 ? -13.516 2.245 -2.466 1.00 9.43 51 ARG B CA 1
ATOM 1791 C C . ARG B 1 58 ? -13.608 0.722 -2.536 1.00 8.79 51 ARG B C 1
ATOM 1792 O O . ARG B 1 58 ? -14.082 0.169 -3.528 1.00 9.61 51 ARG B O 1
ATOM 1800 N N . TYR B 1 59 ? -13.178 0.043 -1.478 1.00 6.91 52 TYR B N 1
ATOM 1801 C CA . TYR B 1 59 ? -13.166 -1.417 -1.482 1.00 7.23 52 TYR B CA 1
ATOM 1802 C C . TYR B 1 59 ? -14.178 -2.127 -0.594 1.00 6.63 52 TYR B C 1
ATOM 1803 O O . TYR B 1 59 ? -14.171 -3.352 -0.523 1.00 7.98 52 TYR B O 1
ATOM 1812 N N . LYS B 1 60 ? -15.062 -1.377 0.054 1.00 8.31 53 LYS B N 1
ATOM 1813 C CA . LYS B 1 60 ? -16.038 -1.986 0.954 1.00 9.98 53 LYS B CA 1
ATOM 1814 C C . LYS B 1 60 ? -16.939 -3.064 0.341 1.00 9.42 53 LYS B C 1
ATOM 1815 O O . LYS B 1 60 ? -17.411 -3.949 1.054 1.00 10.15 53 LYS B O 1
ATOM 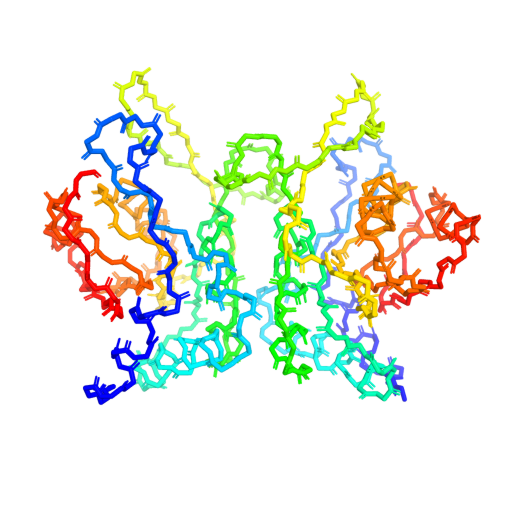1821 N N . ASN B 1 61 ? -17.170 -3.004 -0.969 1.00 9.20 54 ASN B N 1
ATOM 1822 C CA . ASN B 1 61 ? -18.035 -3.983 -1.638 1.00 9.85 54 ASN B CA 1
ATOM 1823 C C . ASN B 1 61 ? -17.265 -4.933 -2.552 1.00 9.62 54 ASN B C 1
ATOM 1824 O O . ASN B 1 61 ? -17.870 -5.713 -3.296 1.00 10.48 54 ASN B O 1
ATOM 1829 N N . ALA B 1 62 ? -15.937 -4.878 -2.483 1.00 8.50 55 ALA B N 1
ATOM 1830 C CA . ALA B 1 62 ? -15.081 -5.693 -3.338 1.00 9.12 55 ALA B CA 1
ATOM 1831 C C . ALA B 1 62 ? -14.834 -7.128 -2.885 1.00 8.91 55 ALA B C 1
ATOM 1832 O O . ALA B 1 62 ? -14.138 -7.879 -3.567 1.00 10.71 55 ALA B O 1
ATOM 1834 N N . GLY B 1 63 ? -15.382 -7.512 -1.738 1.00 9.05 56 GLY B N 1
ATOM 1835 C CA . GLY B 1 63 ? -15.185 -8.871 -1.265 1.00 10.21 56 GLY B CA 1
ATOM 1836 C C . GLY B 1 63 ? -13.769 -9.170 -0.804 1.00 8.52 56 GLY B C 1
ATOM 1837 O O . GLY B 1 63 ? -13.300 -10.306 -0.900 1.00 9.31 56 GLY B O 1
ATOM 1838 N N . ILE B 1 64 ? -13.079 -8.152 -0.305 1.00 7.80 57 ILE B N 1
ATOM 1839 C CA . ILE B 1 64 ? -11.717 -8.326 0.188 1.00 6.81 57 ILE B CA 1
ATOM 1840 C C . ILE B 1 64 ? -11.763 -9.153 1.475 1.00 7.38 57 ILE B C 1
ATOM 1841 O O . ILE B 1 64 ? -12.611 -8.918 2.339 1.00 8.21 57 ILE B O 1
ATOM 1846 N N . THR B 1 65 ? -10.871 -10.130 1.600 1.00 7.24 58 THR B N 1
ATOM 1847 C CA . THR B 1 65 ? -10.827 -10.952 2.806 1.00 7.88 58 THR B CA 1
ATOM 1848 C C . THR B 1 65 ? -9.514 -10.775 3.568 1.00 7.07 58 THR B C 1
ATOM 1849 O O . THR B 1 65 ? -9.387 -11.222 4.709 1.00 7.72 58 THR B O 1
ATOM 1853 N N . LYS B 1 66 ? -8.538 -10.122 2.940 1.00 6.99 59 LYS B N 1
ATOM 1854 C CA . LYS B 1 66 ? -7.246 -9.871 3.572 1.00 6.39 59 LYS B CA 1
ATOM 1855 C C . LYS B 1 66 ? -6.619 -8.618 2.986 1.00 5.25 59 LYS B C 1
ATOM 1856 O O . LYS B 1 66 ? -6.759 -8.352 1.797 1.00 5.98 59 LYS B O 1
ATOM 1862 N N . VAL B 1 67 ? -5.943 -7.843 3.828 1.00 5.36 60 VAL B N 1
ATOM 1863 C CA . VAL B 1 67 ? -5.205 -6.675 3.355 1.00 5.79 60 VAL B CA 1
ATOM 1864 C C . VAL B 1 67 ? -3.740 -6.980 3.630 1.00 4.78 60 VAL B C 1
ATOM 1865 O O . VAL B 1 67 ? -3.381 -7.390 4.735 1.00 5.67 60 VAL B O 1
ATOM 1869 N N . VAL B 1 68 ? -2.906 -6.800 2.613 1.00 4.58 61 VAL B N 1
ATOM 1870 C CA . VAL B 1 68 ? -1.478 -7.030 2.732 1.00 5.57 61 VAL B CA 1
ATOM 1871 C C . VAL B 1 68 ? -0.757 -5.697 2.615 1.00 6.20 61 VAL B C 1
ATOM 1872 O O . VAL B 1 68 ? -1.068 -4.885 1.742 1.00 6.99 61 VAL B O 1
ATOM 1876 N N . GLY B 1 69 ? 0.197 -5.470 3.508 1.00 6.60 62 GLY B N 1
ATOM 1877 C CA . GLY B 1 69 ? 0.972 -4.243 3.471 1.00 7.88 62 GLY B CA 1
ATOM 1878 C C . GLY B 1 69 ? 2.431 -4.575 3.691 1.00 7.63 62 GLY B C 1
ATOM 1879 O O . GLY B 1 69 ? 2.742 -5.422 4.530 1.00 8.10 62 GLY B O 1
ATOM 1880 N N . THR B 1 70 ? 3.324 -3.935 2.937 1.00 9.50 63 THR B N 1
ATOM 1881 C CA . THR B 1 70 ? 4.759 -4.193 3.144 1.00 11.63 63 THR B CA 1
ATOM 1882 C C . THR B 1 70 ? 5.286 -3.273 4.251 1.00 11.23 63 THR B C 1
ATOM 1883 O O . THR B 1 70 ? 4.806 -2.157 4.416 1.00 11.44 63 THR B O 1
ATOM 1887 N N . GLU B 1 71 ? 6.268 -3.757 5.042 1.00 12.79 64 GLU B N 1
ATOM 1888 C CA . GLU B 1 71 ? 6.900 -2.844 5.980 1.00 14.01 64 GLU B CA 1
ATOM 1889 C C . GLU B 1 71 ? 7.544 -1.689 5.180 1.00 13.91 64 GLU B C 1
ATOM 1890 O O . GLU B 1 71 ? 7.895 -1.880 4.031 1.00 15.78 64 GLU B O 1
ATOM 1896 N N . ALA B 1 72 ? 7.635 -0.456 5.750 1.00 13.31 65 ALA B N 1
ATOM 1897 C CA . ALA B 1 72 ? 7.032 -0.105 7.037 1.00 12.34 65 ALA B CA 1
ATOM 1898 C C . ALA B 1 72 ? 5.947 0.972 6.874 1.00 10.78 65 ALA B C 1
ATOM 1899 O O . ALA B 1 72 ? 4.888 0.937 7.475 1.00 10.38 65 ALA B O 1
ATOM 1901 N N . ARG B 1 73 ? 6.269 1.996 6.051 1.00 11.26 66 ARG B N 1
ATOM 1902 C CA . ARG B 1 73 ? 5.253 3.028 5.914 1.00 11.92 66 ARG B CA 1
ATOM 1903 C C . ARG B 1 73 ? 3.944 2.443 5.390 1.00 12.07 66 ARG B C 1
ATOM 1904 O O . ARG B 1 73 ? 2.857 2.923 5.686 1.00 13.70 66 ARG B O 1
ATOM 1912 N N . GLY B 1 74 ? 4.047 1.351 4.641 1.00 11.88 67 GLY B N 1
ATOM 1913 C CA . GLY B 1 74 ? 2.849 0.698 4.136 1.00 11.83 67 GLY B CA 1
ATOM 1914 C C . GLY B 1 74 ? 1.914 0.268 5.255 1.00 11.26 67 GLY B C 1
ATOM 1915 O O . GLY B 1 74 ? 0.692 0.299 5.103 1.00 11.47 67 GLY B O 1
ATOM 1916 N N . PHE B 1 75 ? 2.495 -0.129 6.384 1.00 10.46 68 PHE B N 1
ATOM 1917 C CA . PHE B 1 75 ? 1.736 -0.569 7.553 1.00 9.08 68 PHE B CA 1
ATOM 1918 C C . PHE B 1 75 ? 0.781 0.514 8.045 1.00 8.38 68 PHE B C 1
ATOM 1919 O O . PHE B 1 75 ? -0.314 0.224 8.533 1.00 8.76 68 PHE B O 1
ATOM 1927 N N . LEU B 1 76 ? 1.220 1.762 7.930 1.00 8.04 69 LEU B N 1
ATOM 1928 C CA . LEU B 1 76 ? 0.446 2.909 8.388 1.00 8.16 69 LEU B CA 1
ATOM 1929 C C . LEU B 1 76 ? -0.854 3.124 7.633 1.00 7.26 69 LEU B C 1
ATOM 1930 O O . LEU B 1 76 ? -1.749 3.822 8.106 1.00 8.75 69 LEU B O 1
ATOM 1935 N N . PHE B 1 77 ? -0.955 2.532 6.451 1.00 7.59 70 PHE B N 1
ATOM 1936 C CA . PHE B 1 77 ? -2.156 2.684 5.649 1.00 6.85 70 PHE B CA 1
ATOM 1937 C C . PHE B 1 77 ? -2.881 1.357 5.463 1.00 6.10 70 PHE B C 1
ATOM 1938 O O . PHE B 1 77 ? -4.108 1.311 5.509 1.00 6.87 70 PHE B O 1
ATOM 1946 N N . GLY B 1 78 ? -2.131 0.275 5.289 1.00 6.55 71 GLY B N 1
ATOM 1947 C CA . GLY B 1 78 ? -2.755 -1.027 5.132 1.00 6.90 71 GLY B CA 1
ATOM 1948 C C . GLY B 1 78 ? -3.491 -1.504 6.378 1.00 6.30 71 GLY B C 1
ATOM 1949 O O . GLY B 1 78 ? -4.592 -2.046 6.283 1.00 6.54 71 GLY B O 1
ATOM 1950 N N . ALA B 1 79 ? -2.903 -1.298 7.554 1.00 6.66 72 ALA B N 1
ATOM 1951 C CA . ALA B 1 79 ? -3.540 -1.748 8.789 1.00 6.24 72 ALA B CA 1
ATOM 1952 C C . ALA B 1 79 ? -4.870 -1.039 9.062 1.00 5.99 72 ALA B C 1
ATOM 1953 O O . ALA B 1 79 ? -5.865 -1.697 9.359 1.00 6.53 72 ALA B O 1
ATOM 1955 N N . PRO B 1 80 ? -4.901 0.304 8.990 1.00 5.48 73 PRO B N 1
ATOM 1956 C CA . PRO B 1 80 ? -6.174 0.998 9.237 1.00 6.05 73 PRO B CA 1
ATOM 1957 C C . PRO B 1 80 ? -7.237 0.629 8.186 1.00 5.13 73 PRO B C 1
ATOM 1958 O O . PRO B 1 80 ? -8.434 0.603 8.483 1.00 6.15 73 PRO B O 1
ATOM 1962 N N . VAL B 1 81 ? -6.810 0.358 6.955 1.00 5.54 74 VAL B N 1
ATOM 1963 C CA . VAL B 1 81 ? -7.759 -0.034 5.915 1.00 5.42 74 VAL B CA 1
ATOM 1964 C C . VAL B 1 81 ? -8.302 -1.421 6.261 1.00 5.41 74 VAL B C 1
ATOM 1965 O O . VAL B 1 81 ? -9.496 -1.678 6.113 1.00 5.37 74 VAL B O 1
ATOM 1969 N N . ALA B 1 82 ? -7.435 -2.315 6.732 1.00 5.36 75 ALA B N 1
ATOM 1970 C CA . ALA B 1 82 ? -7.885 -3.649 7.123 1.00 5.56 75 ALA B CA 1
ATOM 1971 C C . ALA B 1 82 ? -8.939 -3.538 8.226 1.00 5.07 75 ALA B C 1
ATOM 1972 O O . ALA B 1 82 ? -9.969 -4.211 8.188 1.00 5.63 75 ALA B O 1
ATOM 1974 N N . LEU B 1 83 ? -8.675 -2.687 9.212 1.00 5.25 76 LEU B N 1
ATOM 1975 C CA . LEU B 1 83 ? -9.620 -2.493 10.309 1.00 5.64 76 LEU B CA 1
ATOM 1976 C C . LEU B 1 83 ? -10.932 -1.902 9.789 1.00 5.86 76 LEU B C 1
ATOM 1977 O O . LEU B 1 83 ? -12.013 -2.309 10.212 1.00 6.17 76 LEU B O 1
ATOM 1982 N N . GLY B 1 84 ? -10.834 -0.954 8.862 1.00 5.57 77 GLY B N 1
ATOM 1983 C CA . GLY B 1 84 ? -12.027 -0.338 8.307 1.00 6.44 77 GLY B CA 1
ATOM 1984 C C . GLY B 1 84 ? -12.868 -1.325 7.515 1.00 7.23 77 GLY B C 1
ATOM 1985 O O . GLY B 1 84 ? -14.100 -1.229 7.494 1.00 8.40 77 GLY B O 1
ATOM 1986 N N . LEU B 1 85 ? -12.209 -2.273 6.856 1.00 5.98 78 LEU B N 1
ATOM 1987 C CA . LEU B 1 85 ? -12.908 -3.285 6.069 1.00 7.78 78 LEU B CA 1
ATOM 1988 C C . LEU B 1 85 ? -13.322 -4.476 6.926 1.00 7.60 78 LEU B C 1
ATOM 1989 O O . LEU B 1 85 ? -14.118 -5.306 6.497 1.00 10.28 78 LEU B O 1
ATOM 1994 N N . GLY B 1 86 ? -12.780 -4.560 8.139 1.00 7.03 79 GLY B N 1
ATOM 1995 C CA . GLY B 1 86 ? -13.114 -5.662 9.023 1.00 7.80 79 GLY B CA 1
ATOM 1996 C C . GLY B 1 86 ? -12.467 -6.972 8.614 1.00 7.43 79 GLY B C 1
ATOM 1997 O O . GLY B 1 86 ? -13.043 -8.039 8.806 1.00 7.85 79 GLY B O 1
ATOM 1998 N N . VAL B 1 87 ? -11.265 -6.891 8.051 1.00 7.60 80 VAL B N 1
ATOM 1999 C CA . VAL B 1 87 ? -10.536 -8.081 7.618 1.00 8.88 80 VAL B CA 1
ATOM 2000 C C . VAL B 1 87 ? -9.144 -8.132 8.234 1.00 8.86 80 VAL B C 1
ATOM 2001 O O . VAL B 1 87 ? -8.623 -7.125 8.710 1.00 10.58 80 VAL B O 1
ATOM 2005 N N . GLY B 1 88 ? -8.543 -9.316 8.218 1.00 10.00 81 GLY B N 1
ATOM 2006 C CA . GLY B 1 88 ? -7.219 -9.465 8.783 1.00 9.19 81 GLY B CA 1
ATOM 2007 C C . GLY B 1 88 ? -6.144 -8.737 7.998 1.00 7.85 81 GLY B C 1
ATOM 2008 O O . GLY B 1 88 ? -6.267 -8.531 6.784 1.00 8.59 81 GLY B O 1
ATOM 2009 N N . PHE B 1 89 ? -5.097 -8.332 8.707 1.00 7.39 82 PHE B N 1
ATOM 2010 C CA . PHE B 1 89 ? -3.964 -7.652 8.101 1.00 7.30 82 PHE B CA 1
ATOM 2011 C C . PHE B 1 89 ? -2.783 -8.613 8.061 1.00 7.48 82 PHE B C 1
ATOM 2012 O O . PHE B 1 89 ? -2.455 -9.260 9.062 1.00 8.82 82 PHE B O 1
ATOM 2020 N N . VAL B 1 90 ? -2.137 -8.680 6.903 1.00 5.83 83 VAL B N 1
ATOM 2021 C CA . VAL B 1 90 ? -1.003 -9.565 6.690 1.00 5.60 83 VAL B CA 1
ATOM 2022 C C . VAL B 1 90 ? 0.230 -8.758 6.304 1.00 6.16 83 VAL B C 1
ATOM 2023 O O . VAL B 1 90 ? 0.261 -8.107 5.257 1.00 5.41 83 VAL B O 1
ATOM 2027 N N . PRO B 1 91 ? 1.270 -8.786 7.150 1.00 5.76 84 PRO B N 1
ATOM 2028 C CA . PRO B 1 91 ? 2.481 -8.034 6.838 1.00 6.32 84 PRO B CA 1
ATOM 2029 C C . PRO B 1 91 ? 3.431 -8.777 5.918 1.00 6.23 84 PRO B C 1
ATOM 2030 O O . PRO B 1 91 ? 3.545 -10.001 5.976 1.00 6.95 84 PRO B O 1
ATOM 2034 N N . VAL B 1 92 ? 4.094 -8.021 5.054 1.00 6.34 85 VAL B N 1
ATOM 2035 C CA . VAL B 1 92 ? 5.112 -8.571 4.177 1.00 6.65 85 VAL B CA 1
ATOM 2036 C C . VAL B 1 92 ? 6.361 -7.820 4.630 1.00 7.33 85 VAL B C 1
ATOM 2037 O O . VAL B 1 92 ? 6.368 -6.590 4.691 1.00 8.57 85 VAL B O 1
ATOM 2041 N N . ARG B 1 93 ? 7.409 -8.557 4.980 1.00 7.92 86 ARG B N 1
ATOM 2042 C CA . ARG B 1 93 ? 8.614 -7.917 5.503 1.00 9.63 86 ARG B CA 1
ATOM 2043 C C . ARG B 1 93 ? 9.931 -8.445 4.967 1.00 9.95 86 ARG B C 1
ATOM 2044 O O . ARG B 1 93 ? 9.978 -9.471 4.296 1.00 8.67 86 ARG B O 1
ATOM 2052 N N . LYS B 1 94 ? 11.010 -7.729 5.275 1.00 11.00 87 LYS B N 1
ATOM 2053 C CA . LYS B 1 94 ? 12.340 -8.159 4.868 1.00 13.09 87 LYS B CA 1
ATOM 2054 C C . LYS B 1 94 ? 12.636 -9.395 5.708 1.00 13.53 87 LYS B C 1
ATOM 2055 O O . LYS B 1 94 ? 12.074 -9.559 6.793 1.00 12.39 87 LYS B O 1
ATOM 2061 N N . PRO B 1 95 ? 13.519 -10.279 5.224 1.00 15.16 88 PRO B N 1
ATOM 2062 C CA . PRO B 1 95 ? 13.869 -11.504 5.950 1.00 16.93 88 PRO B CA 1
ATOM 2063 C C . PRO B 1 95 ? 14.362 -11.267 7.373 1.00 17.01 88 PRO B C 1
ATOM 2064 O O . PRO B 1 95 ? 15.003 -10.255 7.657 1.00 16.55 88 PRO B O 1
ATOM 2068 N N . GLY B 1 96 ? 14.054 -12.209 8.260 1.00 17.98 89 GLY B N 1
ATOM 2069 C CA . GLY B 1 96 ? 14.504 -12.110 9.637 1.00 19.25 89 GLY B CA 1
ATOM 2070 C C . GLY B 1 96 ? 13.543 -11.536 10.661 1.00 20.06 89 GLY B C 1
ATOM 2071 O O . GLY B 1 96 ? 13.882 -11.459 11.843 1.00 20.98 89 GLY B O 1
ATOM 2072 N N . LYS B 1 97 ? 12.351 -11.136 10.231 1.00 17.95 90 LYS B N 1
ATOM 2073 C CA . LYS B 1 97 ? 11.381 -10.568 11.162 1.00 17.34 90 LYS B CA 1
ATOM 2074 C C . LYS B 1 97 ? 10.226 -11.511 11.481 1.00 16.00 90 LYS B C 1
ATOM 2075 O O . LYS B 1 97 ? 9.949 -11.787 12.649 1.00 16.81 90 LYS B O 1
ATOM 2081 N N . LEU B 1 98 ? 9.549 -11.999 10.447 1.00 13.59 91 LEU B N 1
ATOM 2082 C CA . LEU B 1 98 ? 8.426 -12.910 10.641 1.00 12.35 91 LEU B CA 1
ATOM 2083 C C . LEU B 1 98 ? 8.929 -14.204 11.284 1.00 12.11 91 LEU B C 1
ATOM 2084 O O . LEU B 1 98 ? 9.877 -14.825 10.798 1.00 12.34 91 LEU B O 1
ATOM 2089 N N . PRO B 1 99 ? 8.293 -14.628 12.388 1.00 12.50 92 PRO B N 1
ATOM 2090 C CA . PRO B 1 99 ? 8.660 -15.837 13.134 1.00 12.68 92 PRO B CA 1
ATOM 2091 C C . PRO B 1 99 ? 8.203 -17.204 12.632 1.00 12.89 92 PRO B C 1
ATOM 2092 O O . PRO B 1 99 ? 8.854 -18.210 12.915 1.00 14.31 92 PRO B O 1
ATOM 2096 N N . ARG B 1 100 ? 7.090 -17.252 11.908 1.00 12.09 93 ARG B N 1
ATOM 2097 C CA . ARG B 1 100 ? 6.580 -18.524 11.406 1.00 11.93 93 ARG B CA 1
ATOM 2098 C C . ARG B 1 100 ? 7.045 -18.826 9.980 1.00 11.07 93 ARG B C 1
ATOM 2099 O O . ARG B 1 100 ? 7.773 -18.036 9.382 1.00 10.75 93 ARG B O 1
ATOM 2107 N N . GLU B 1 101 ? 6.637 -19.974 9.444 1.00 11.04 94 GLU B N 1
ATOM 2108 C CA . GLU B 1 101 ? 7.046 -20.363 8.098 1.00 11.41 94 GLU B CA 1
ATOM 2109 C C . GLU B 1 101 ? 6.705 -19.300 7.067 1.00 9.67 94 GLU B C 1
ATOM 2110 O O . GLU B 1 101 ? 5.597 -18.763 7.059 1.00 8.94 94 GLU B O 1
ATOM 2116 N N . THR B 1 102 ? 7.656 -19.023 6.181 1.00 8.96 95 THR B N 1
ATOM 2117 C CA . THR B 1 102 ? 7.467 -18.013 5.147 1.00 9.13 95 THR B CA 1
ATOM 2118 C C . THR B 1 102 ? 7.969 -18.463 3.787 1.00 10.02 95 THR B C 1
ATOM 2119 O O . THR B 1 102 ? 8.678 -19.460 3.667 1.00 11.00 95 THR B O 1
ATOM 2123 N N . ILE B 1 103 ? 7.565 -17.729 2.756 1.00 9.29 96 ILE B N 1
ATOM 2124 C CA . ILE B 1 103 ? 8.093 -17.950 1.420 1.00 8.54 96 ILE B CA 1
ATOM 2125 C C . ILE B 1 103 ? 8.646 -16.570 1.084 1.00 8.94 96 ILE B C 1
ATOM 2126 O O . ILE B 1 103 ? 8.237 -15.567 1.686 1.00 8.20 96 ILE B O 1
ATOM 2131 N N . SER B 1 104 ? 9.583 -16.513 0.145 1.00 8.57 97 SER B N 1
ATOM 2132 C CA . SER B 1 104 ? 10.209 -15.246 -0.204 1.00 9.43 97 SER B CA 1
ATOM 2133 C C . SER B 1 104 ? 10.308 -14.969 -1.696 1.00 9.24 97 SER B C 1
ATOM 2134 O O . SER B 1 104 ? 10.271 -15.883 -2.519 1.00 9.03 97 SER B O 1
ATOM 2138 N N . GLU B 1 105 ? 10.430 -13.687 -2.024 1.00 8.26 98 GLU B N 1
ATOM 2139 C CA . GLU B 1 105 ? 10.571 -13.223 -3.400 1.00 8.79 98 GLU B CA 1
ATOM 2140 C C . GLU B 1 105 ? 11.669 -12.163 -3.444 1.00 10.48 98 GLU B C 1
ATOM 2141 O O . GLU B 1 105 ? 11.773 -11.318 -2.551 1.00 11.02 98 GLU B O 1
ATOM 2147 N N . THR B 1 106 ? 12.482 -12.208 -4.491 1.00 12.87 99 THR B N 1
ATOM 2148 C CA . THR B 1 106 ? 13.565 -11.252 -4.659 1.00 14.69 99 THR B CA 1
ATOM 2149 C C . THR B 1 106 ? 13.153 -10.167 -5.643 1.00 15.54 99 THR B C 1
ATOM 2150 O O . THR B 1 106 ? 12.504 -10.450 -6.650 1.00 16.37 99 THR B O 1
ATOM 2154 N N . TYR B 1 107 ? 13.515 -8.923 -5.345 1.00 15.30 100 TYR B N 1
ATOM 2155 C CA . TYR B 1 107 ? 13.196 -7.814 -6.235 1.00 16.21 100 TYR B CA 1
ATOM 2156 C C . TYR B 1 107 ? 14.449 -6.975 -6.480 1.00 16.89 100 TYR B C 1
ATOM 2157 O O . TYR B 1 107 ? 15.373 -6.960 -5.661 1.00 14.47 100 TYR B O 1
ATOM 2166 N N . ASP B 1 108 ? 14.482 -6.296 -7.621 1.00 18.31 101 ASP B N 1
ATOM 2167 C CA . ASP B 1 108 ? 15.634 -5.487 -7.996 1.00 21.99 101 ASP B CA 1
ATOM 2168 C C . ASP B 1 108 ? 15.686 -4.089 -7.398 1.00 24.13 101 ASP B C 1
ATOM 2169 O O . ASP B 1 108 ? 14.659 -3.466 -7.119 1.00 24.43 101 ASP B O 1
ATOM 2174 N N . LEU B 1 109 ? 16.912 -3.613 -7.213 1.00 26.61 102 LEU B N 1
ATOM 2175 C CA . LEU B 1 109 ? 17.190 -2.289 -6.676 1.00 29.10 102 LEU B CA 1
ATOM 2176 C C . LEU B 1 109 ? 18.276 -1.688 -7.563 1.00 30.03 102 LEU B C 1
ATOM 2177 O O . LEU B 1 109 ? 18.870 -2.395 -8.379 1.00 30.88 102 LEU B O 1
ATOM 2182 N N . GLU B 1 110 ? 18.539 -0.394 -7.407 1.00 31.71 103 GLU B N 1
ATOM 2183 C CA . GLU B 1 110 ? 19.544 0.280 -8.225 1.00 32.27 103 GLU B CA 1
ATOM 2184 C C . GLU B 1 110 ? 20.844 -0.512 -8.343 1.00 31.62 103 GLU B C 1
ATOM 2185 O O . GLU B 1 110 ? 21.219 -0.935 -9.436 1.00 32.50 103 GLU B O 1
ATOM 2191 N N . TYR B 1 111 ? 21.534 -0.708 -7.223 1.00 29.77 104 TYR B N 1
ATOM 2192 C CA . TYR B 1 111 ? 22.783 -1.460 -7.237 1.00 27.86 104 TYR B CA 1
ATOM 2193 C C . TYR B 1 111 ? 22.660 -2.777 -6.484 1.00 25.32 104 TYR B C 1
ATOM 2194 O O . TYR B 1 111 ? 23.481 -3.087 -5.619 1.00 24.73 104 TYR B O 1
ATOM 2203 N N . GLY B 1 112 ? 21.632 -3.552 -6.813 1.00 22.64 105 GLY B N 1
ATOM 2204 C CA . GLY B 1 112 ? 21.452 -4.826 -6.148 1.00 18.82 105 GLY B CA 1
ATOM 2205 C C . GLY B 1 112 ? 20.028 -5.340 -6.095 1.00 17.44 105 GLY B C 1
ATOM 2206 O O . GLY B 1 112 ? 19.199 -5.038 -6.955 1.00 17.84 105 GLY B O 1
ATOM 2207 N N . THR B 1 113 ? 19.751 -6.127 -5.063 1.00 14.26 106 THR B N 1
ATOM 2208 C CA . THR B 1 113 ? 18.438 -6.721 -4.876 1.00 13.50 106 THR B CA 1
ATOM 2209 C C . THR B 1 113 ? 18.143 -6.834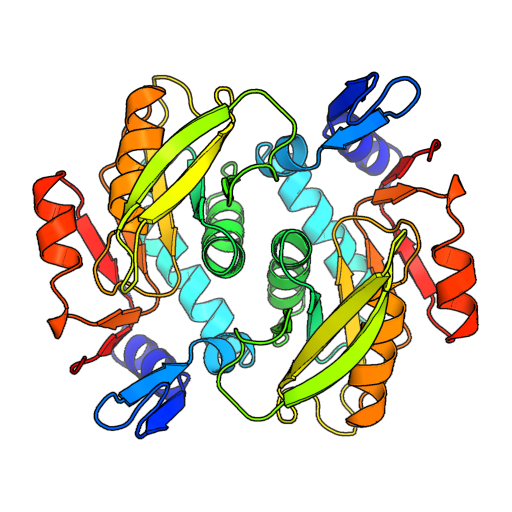 -3.394 1.00 12.43 106 THR B C 1
ATOM 2210 O O . THR B 1 113 ? 18.996 -6.543 -2.552 1.00 11.81 106 THR B O 1
ATOM 2214 N N . ASP B 1 114 ? 16.927 -7.260 -3.083 1.00 12.02 107 ASP B N 1
ATOM 2215 C CA . ASP B 1 114 ? 16.517 -7.463 -1.704 1.00 11.44 107 ASP B CA 1
ATOM 2216 C C . ASP B 1 114 ? 15.391 -8.482 -1.747 1.00 10.56 107 ASP B C 1
ATOM 2217 O O . ASP B 1 114 ? 14.979 -8.910 -2.825 1.00 10.18 107 ASP B O 1
ATOM 2222 N N . GLN B 1 115 ? 14.891 -8.871 -0.583 1.00 10.86 108 GLN B N 1
ATOM 2223 C CA . GLN B 1 115 ? 13.827 -9.862 -0.523 1.00 10.83 108 GLN B CA 1
ATOM 2224 C C . GLN B 1 115 ? 12.676 -9.445 0.369 1.00 9.63 108 GLN B C 1
ATOM 2225 O O . GLN B 1 115 ? 12.833 -8.616 1.266 1.00 9.58 108 GLN B O 1
ATOM 2231 N N . LEU B 1 116 ? 11.513 -10.029 0.106 1.00 7.93 109 LEU B N 1
ATOM 2232 C CA . LEU B 1 116 ? 10.318 -9.789 0.904 1.00 7.48 109 LEU B CA 1
ATOM 2233 C C . LEU B 1 116 ? 9.745 -11.162 1.224 1.00 6.81 109 LEU B C 1
ATOM 2234 O O . LEU B 1 116 ? 9.784 -12.071 0.386 1.00 7.73 109 LEU B O 1
ATOM 2239 N N . GLU B 1 117 ? 9.226 -11.311 2.437 1.00 6.37 110 GLU B N 1
ATOM 2240 C CA . GLU B 1 117 ? 8.653 -12.573 2.880 1.00 6.72 110 GLU B CA 1
ATOM 2241 C C . GLU B 1 117 ? 7.243 -12.379 3.414 1.00 5.91 110 GLU B C 1
ATOM 2242 O O . GLU B 1 117 ? 6.862 -11.279 3.826 1.00 6.27 110 GLU B O 1
ATOM 2248 N N . ILE B 1 118 ? 6.486 -13.470 3.425 1.00 5.86 111 ILE B N 1
ATOM 2249 C CA . ILE B 1 118 ? 5.117 -13.470 3.923 1.00 5.54 111 ILE B CA 1
ATOM 2250 C C . ILE B 1 118 ? 4.888 -14.808 4.622 1.00 5.99 111 ILE B C 1
ATOM 2251 O O . ILE B 1 118 ? 5.500 -15.815 4.258 1.00 6.79 111 ILE B O 1
ATOM 2256 N N . HIS B 1 119 ? 4.041 -14.816 5.645 1.00 6.08 112 HIS B N 1
ATOM 2257 C CA . HIS B 1 119 ? 3.727 -16.056 6.350 1.00 6.81 112 HIS B CA 1
ATOM 2258 C C . HIS B 1 119 ? 2.896 -16.931 5.420 1.00 6.82 112 HIS B C 1
ATOM 2259 O O . HIS B 1 119 ? 1.879 -16.492 4.884 1.00 6.80 112 HIS B O 1
ATOM 2266 N N . VAL B 1 120 ? 3.326 -18.173 5.235 1.00 7.98 113 VAL B N 1
ATOM 2267 C CA . VAL B 1 120 ? 2.620 -19.101 4.359 1.00 8.50 113 VAL B CA 1
ATOM 2268 C C . VAL B 1 120 ? 1.169 -19.340 4.771 1.00 9.42 113 VAL B C 1
ATOM 2269 O O . VAL B 1 120 ? 0.302 -19.533 3.920 1.00 10.59 113 VAL B O 1
ATOM 2275 N N . ASP B 1 121 ? 0.896 -19.317 6.071 1.00 8.80 114 ASP B N 1
ATOM 2276 C CA . ASP B 1 121 ? -0.457 -19.563 6.548 1.00 10.45 114 ASP B CA 1
ATOM 2277 C C . ASP B 1 121 ? -1.378 -18.350 6.569 1.00 8.82 114 ASP B C 1
ATOM 2278 O O . ASP B 1 121 ? -2.567 -18.488 6.845 1.00 10.06 114 ASP B O 1
ATOM 2283 N N . ALA B 1 122 ? -0.847 -17.172 6.257 1.00 8.42 115 ALA B N 1
ATOM 2284 C CA . ALA B 1 122 ? -1.645 -15.947 6.296 1.00 7.98 115 ALA B CA 1
ATOM 2285 C C . ALA B 1 122 ? -2.570 -15.748 5.101 1.00 8.27 115 ALA B C 1
ATOM 2286 O O . ALA B 1 122 ? -3.561 -15.023 5.186 1.00 8.98 115 ALA B O 1
ATOM 2288 N N . ILE B 1 123 ? -2.236 -16.378 3.983 1.00 8.27 116 ILE B N 1
ATOM 2289 C CA . ILE B 1 123 ? -3.050 -16.276 2.780 1.00 8.85 116 ILE B CA 1
ATOM 2290 C C . ILE B 1 123 ? -3.479 -17.688 2.424 1.00 10.01 116 ILE B C 1
ATOM 2291 O O . ILE B 1 123 ? -2.644 -18.574 2.265 1.00 10.28 116 ILE B O 1
ATOM 2296 N N . LYS B 1 124 ? -4.784 -17.891 2.316 1.00 12.00 117 LYS B N 1
ATOM 2297 C CA . LYS B 1 124 ? -5.320 -19.198 1.991 1.00 14.11 117 LYS B CA 1
ATOM 2298 C C . LYS B 1 124 ? -5.974 -19.174 0.617 1.00 13.72 117 LYS B C 1
ATOM 2299 O O . LYS B 1 124 ? -6.445 -18.149 0.142 1.00 12.00 117 LYS B O 1
ATOM 2305 N N . PRO B 1 125 ? -5.995 -20.326 -0.071 1.00 14.03 118 PRO B N 1
ATOM 2306 C CA . PRO B 1 125 ? -6.624 -20.402 -1.376 1.00 15.07 118 PRO B CA 1
ATOM 2307 C C . PRO B 1 125 ? -8.056 -19.876 -1.272 1.00 14.60 118 PRO B C 1
ATOM 2308 O O . PRO B 1 125 ? -8.816 -20.223 -0.375 1.00 14.65 118 PRO B O 1
ATOM 2312 N N . GLY B 1 126 ? -8.397 -18.943 -2.177 1.00 16.74 119 GLY B N 1
ATOM 2313 C CA . GLY B 1 126 ? -9.731 -18.366 -2.134 1.00 16.64 119 GLY B CA 1
ATOM 2314 C C . GLY B 1 126 ? -9.748 -16.937 -1.576 1.00 15.27 119 GLY B C 1
ATOM 2315 O O . GLY B 1 126 ? -10.639 -16.154 -1.862 1.00 17.03 119 GLY B O 1
ATOM 2316 N N . ASP B 1 127 ? -8.749 -16.618 -0.724 1.00 12.16 120 ASP B N 1
ATOM 2317 C CA . ASP B 1 127 ? -8.669 -15.251 -0.204 1.00 10.50 120 ASP B CA 1
ATOM 2318 C C . ASP B 1 127 ? -8.616 -14.248 -1.352 1.00 8.70 120 ASP B C 1
ATOM 2319 O O . ASP B 1 127 ? -7.967 -14.464 -2.366 1.00 10.54 120 ASP B O 1
ATOM 2324 N N . LYS B 1 128 ? -9.291 -13.118 -1.175 1.00 8.66 121 LYS B N 1
ATOM 2325 C CA . LYS B 1 128 ? -9.210 -12.040 -2.149 1.00 8.46 121 LYS B CA 1
ATOM 2326 C C . LYS B 1 128 ? -8.449 -10.962 -1.401 1.00 7.36 121 LYS B C 1
ATOM 2327 O O . LYS B 1 128 ? -8.897 -10.473 -0.364 1.00 7.70 121 LYS B O 1
ATOM 2333 N N . VAL B 1 129 ? -7.300 -10.587 -1.944 1.00 5.79 122 VAL B N 1
ATOM 2334 C CA . VAL B 1 129 ? -6.420 -9.642 -1.288 1.00 7.12 122 VAL B CA 1
ATOM 2335 C C . VAL B 1 129 ? -6.332 -8.246 -1.879 1.00 5.60 122 VAL B C 1
ATOM 2336 O O . VAL B 1 129 ? -6.372 -8.065 -3.096 1.00 6.47 122 VAL B O 1
ATOM 2340 N N . LEU B 1 130 ? -6.221 -7.266 -0.988 1.00 5.76 123 LEU B N 1
ATOM 2341 C CA . LEU B 1 130 ? -6.018 -5.877 -1.376 1.00 5.41 123 LEU B CA 1
ATOM 2342 C C . LEU B 1 130 ? -4.637 -5.517 -0.833 1.00 4.78 123 LEU B C 1
ATOM 2343 O O . LEU B 1 130 ? -4.370 -5.712 0.357 1.00 5.87 123 LEU B O 1
ATOM 2348 N N . VAL B 1 131 ? -3.753 -5.028 -1.695 1.00 4.64 124 VAL B N 1
ATOM 2349 C CA . VAL B 1 131 ? -2.430 -4.610 -1.251 1.00 5.13 124 VAL B CA 1
ATOM 2350 C C . VAL B 1 131 ? -2.514 -3.101 -1.055 1.00 5.39 124 VAL B C 1
ATOM 2351 O O . VAL B 1 131 ? -3.066 -2.394 -1.902 1.00 6.73 124 VAL B O 1
ATOM 2355 N N . VAL B 1 132 ? -1.997 -2.610 0.066 1.00 5.58 125 VAL B N 1
ATOM 2356 C CA . VAL B 1 132 ? -2.015 -1.180 0.349 1.00 6.47 125 VAL B CA 1
ATOM 2357 C C . VAL B 1 132 ? -0.606 -0.720 0.673 1.00 6.92 125 VAL B C 1
ATOM 2358 O O . VAL B 1 132 ? 0.127 -1.399 1.394 1.00 7.72 125 VAL B O 1
ATOM 2362 N N . ASP B 1 133 ? -0.215 0.423 0.122 1.00 7.03 126 ASP B N 1
ATOM 2363 C CA . ASP B 1 133 ? 1.105 0.959 0.403 1.00 6.13 126 ASP B CA 1
ATOM 2364 C C . ASP B 1 133 ? 1.004 2.472 0.429 1.00 5.79 126 ASP B C 1
ATOM 2365 O O . ASP B 1 133 ? 0.003 3.050 0.000 1.00 7.16 126 ASP B O 1
ATOM 2370 N N . ASP B 1 134 ? 2.036 3.122 0.944 1.00 6.43 127 ASP B N 1
ATOM 2371 C CA . ASP B 1 134 ? 2.010 4.568 1.019 1.00 7.17 127 ASP B CA 1
ATOM 2372 C C . ASP B 1 134 ? 2.234 5.257 -0.322 1.00 7.63 127 ASP B C 1
ATOM 2373 O O . ASP B 1 134 ? 1.530 6.207 -0.656 1.00 8.48 127 ASP B O 1
ATOM 2378 N N . LEU B 1 135 ? 3.190 4.766 -1.101 1.00 8.19 128 LEU B N 1
ATOM 2379 C CA . LEU B 1 135 ? 3.503 5.417 -2.361 1.00 8.70 128 LEU B CA 1
ATOM 2380 C C . LEU B 1 135 ? 3.916 4.464 -3.469 1.00 9.01 128 LEU B C 1
ATOM 2381 O O . LEU B 1 135 ? 4.678 3.524 -3.255 1.00 10.20 128 LEU B O 1
ATOM 2386 N N . LEU B 1 136 ? 3.388 4.718 -4.658 1.00 7.76 129 LEU B N 1
ATOM 2387 C CA . LEU B 1 136 ? 3.705 3.908 -5.820 1.00 7.75 129 LEU B CA 1
ATOM 2388 C C . LEU B 1 136 ? 4.818 4.596 -6.600 1.00 8.14 129 LEU B C 1
ATOM 2389 O O . LEU B 1 136 ? 4.627 5.679 -7.151 1.00 8.70 129 LEU B O 1
ATOM 2394 N N . ALA B 1 137 ? 5.987 3.967 -6.606 1.00 8.01 130 ALA B N 1
ATOM 2395 C CA . ALA B 1 137 ? 7.067 4.503 -7.389 1.00 9.97 130 ALA B CA 1
ATOM 2396 C C . ALA B 1 137 ? 7.404 3.514 -8.478 1.00 10.44 130 ALA B C 1
ATOM 2397 O O . ALA B 1 137 ? 6.700 3.378 -9.470 1.00 12.01 130 ALA B O 1
ATOM 2399 N N . THR B 1 138 ? 8.483 2.737 -8.395 1.00 11.33 131 THR B N 1
ATOM 2400 C CA . THR B 1 138 ? 8.795 1.779 -9.456 1.00 12.32 131 THR B CA 1
ATOM 2401 C C . THR B 1 138 ? 7.800 0.622 -9.455 1.00 11.36 131 THR B C 1
ATOM 2402 O O . THR B 1 138 ? 7.513 0.043 -10.503 1.00 12.42 131 THR B O 1
ATOM 2406 N N . GLY B 1 139 ? 7.287 0.287 -8.273 1.00 11.26 132 GLY B N 1
ATOM 2407 C CA . GLY B 1 139 ? 6.334 -0.801 -8.145 1.00 9.59 132 GLY B CA 1
ATOM 2408 C C . GLY B 1 139 ? 6.993 -2.148 -7.908 1.00 8.03 132 GLY B C 1
ATOM 2409 O O . GLY B 1 139 ? 6.312 -3.170 -7.819 1.00 8.89 132 GLY B O 1
ATOM 2410 N N . GLY B 1 140 ? 8.318 -2.152 -7.796 1.00 9.07 133 GLY B N 1
ATOM 2411 C CA . GLY B 1 140 ? 9.050 -3.391 -7.590 1.00 9.17 133 GLY B CA 1
ATOM 2412 C C . GLY B 1 140 ? 8.635 -4.224 -6.390 1.00 7.63 133 GLY B C 1
ATOM 2413 O O . GLY B 1 140 ? 8.476 -5.442 -6.497 1.00 8.51 133 GLY B O 1
ATOM 2414 N N . THR B 1 141 ? 8.469 -3.588 -5.237 1.00 7.53 134 THR B N 1
ATOM 2415 C CA . THR B 1 141 ? 8.078 -4.320 -4.040 1.00 7.61 134 THR B CA 1
ATOM 2416 C C . THR B 1 141 ? 6.663 -4.873 -4.158 1.00 6.40 134 THR B C 1
ATOM 2417 O O . THR B 1 141 ? 6.373 -5.953 -3.649 1.00 7.29 134 THR B O 1
ATOM 2421 N N . ILE B 1 142 ? 5.781 -4.131 -4.820 1.00 6.13 135 ILE B N 1
ATOM 2422 C CA . ILE B 1 142 ? 4.407 -4.592 -4.981 1.00 6.05 135 ILE B CA 1
ATOM 2423 C C . ILE B 1 142 ? 4.371 -5.771 -5.952 1.00 6.05 135 ILE B C 1
ATOM 2424 O O . ILE B 1 142 ? 3.625 -6.725 -5.753 1.00 6.28 135 ILE B O 1
ATOM 2429 N N . GLU B 1 143 ? 5.192 -5.706 -6.997 1.00 6.10 136 GLU B N 1
ATOM 2430 C CA . GLU B 1 143 ? 5.259 -6.793 -7.964 1.00 6.85 136 GLU B CA 1
ATOM 2431 C C . GLU B 1 143 ? 5.657 -8.079 -7.235 1.00 6.08 136 GLU B C 1
ATOM 2432 O O . GLU B 1 143 ? 5.077 -9.145 -7.462 1.00 7.51 136 GLU B O 1
ATOM 2438 N N . ALA B 1 144 ? 6.643 -7.975 -6.347 1.00 6.32 137 ALA B N 1
ATOM 2439 C CA . ALA B 1 144 ? 7.110 -9.127 -5.580 1.00 5.39 137 ALA B CA 1
ATOM 2440 C C . ALA B 1 144 ? 6.021 -9.629 -4.632 1.00 5.04 137 ALA B C 1
ATOM 2441 O O . ALA B 1 144 ? 5.833 -10.836 -4.458 1.00 5.88 137 ALA B O 1
ATOM 2443 N N . THR B 1 145 ? 5.303 -8.687 -4.030 1.00 4.97 138 THR B N 1
ATOM 2444 C CA . THR B 1 145 ? 4.237 -9.015 -3.097 1.00 6.08 138 THR B CA 1
ATOM 2445 C C . THR B 1 145 ? 3.113 -9.771 -3.803 1.00 4.68 138 THR B C 1
ATOM 2446 O O . THR B 1 145 ? 2.576 -10.741 -3.268 1.00 5.17 138 THR B O 1
ATOM 2450 N N . VAL B 1 146 ? 2.771 -9.332 -5.009 1.00 4.92 139 VAL B N 1
ATOM 2451 C CA . VAL B 1 146 ? 1.727 -9.993 -5.782 1.00 4.86 139 VAL B CA 1
ATOM 2452 C C . VAL B 1 146 ? 2.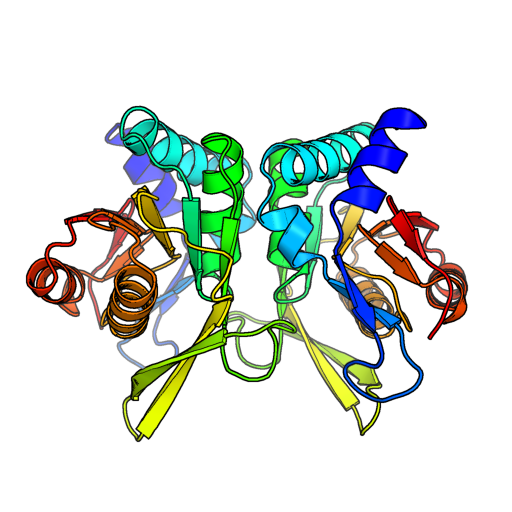132 -11.444 -6.057 1.00 4.88 139 VAL B C 1
ATOM 2453 O O . VAL B 1 146 ? 1.298 -12.353 -5.990 1.00 6.15 139 VAL B O 1
ATOM 2457 N N . LYS B 1 147 ? 3.412 -11.663 -6.353 1.00 5.21 140 LYS B N 1
ATOM 2458 C CA . LYS B 1 147 ? 3.864 -13.018 -6.622 1.00 6.03 140 LYS B CA 1
ATOM 2459 C C . LYS B 1 147 ? 3.768 -13.881 -5.368 1.00 5.73 140 LYS B C 1
ATOM 2460 O O . LYS B 1 147 ? 3.403 -15.048 -5.413 1.00 6.56 140 LYS B O 1
ATOM 2466 N N . LEU B 1 148 ? 4.074 -13.313 -4.203 1.00 5.28 141 LEU B N 1
ATOM 2467 C CA . LEU B 1 148 ? 3.958 -14.051 -2.949 1.00 5.49 141 LEU B CA 1
ATOM 2468 C C . LEU B 1 148 ? 2.510 -14.468 -2.708 1.00 5.66 141 LEU B C 1
ATOM 2469 O O . LEU B 1 148 ? 2.230 -15.622 -2.392 1.00 5.42 141 LEU B O 1
ATOM 2474 N N . ILE B 1 149 ? 1.593 -13.519 -2.857 1.00 4.93 142 ILE B N 1
ATOM 2475 C CA . ILE B 1 149 ? 0.174 -13.783 -2.648 1.00 5.22 142 ILE B CA 1
ATOM 2476 C C . ILE B 1 149 ? -0.332 -14.899 -3.562 1.00 4.89 142 ILE B C 1
ATOM 2477 O O . ILE B 1 149 ? -1.010 -15.828 -3.108 1.00 5.82 142 ILE B O 1
ATOM 2482 N N . ARG B 1 150 ? 0.001 -14.821 -4.846 1.00 5.70 143 ARG B N 1
ATOM 2483 C CA . ARG B 1 150 ? -0.466 -15.835 -5.783 1.00 6.42 143 ARG B CA 1
ATOM 2484 C C . ARG B 1 150 ? 0.176 -17.207 -5.572 1.00 6.37 143 ARG B C 1
ATOM 2485 O O . ARG B 1 150 ? -0.441 -18.231 -5.862 1.00 7.48 143 ARG B O 1
ATOM 2493 N N . ARG B 1 151 ? 1.398 -17.248 -5.048 1.00 6.81 144 ARG B N 1
ATOM 2494 C CA . ARG B 1 151 ? 2.031 -18.538 -4.787 1.00 6.99 144 ARG B CA 1
ATOM 2495 C C . ARG B 1 151 ? 1.285 -19.280 -3.678 1.00 8.24 144 ARG B C 1
ATOM 2496 O O . ARG B 1 151 ? 1.339 -20.506 -3.595 1.00 10.13 144 ARG B O 1
ATOM 2504 N N . LEU B 1 152 ? 0.577 -18.534 -2.836 1.00 7.16 145 LEU B N 1
ATOM 2505 C CA . LEU B 1 152 ? -0.187 -19.126 -1.744 1.00 8.41 145 LEU B CA 1
ATOM 2506 C C . LEU B 1 152 ? -1.644 -19.387 -2.130 1.00 8.55 145 LEU B C 1
ATOM 2507 O O . LEU B 1 152 ? -2.458 -19.785 -1.294 1.00 10.21 145 LEU B O 1
ATOM 2512 N N . GLY B 1 153 ? -1.968 -19.160 -3.400 1.00 8.21 146 GLY B N 1
ATOM 2513 C CA . GLY B 1 153 ? -3.320 -19.401 -3.868 1.00 8.50 146 GLY B CA 1
ATOM 2514 C C . GLY B 1 153 ? -4.272 -18.241 -3.668 1.00 7.60 146 GLY B C 1
ATOM 2515 O O . GLY B 1 153 ? -5.470 -18.369 -3.924 1.00 8.65 146 GLY B O 1
ATOM 2516 N N . GLY B 1 154 ? -3.755 -17.110 -3.200 1.00 6.97 147 GLY B N 1
ATOM 2517 C CA . GLY B 1 154 ? -4.602 -15.955 -2.998 1.00 7.34 147 GLY B CA 1
ATOM 2518 C C . GLY B 1 154 ? -4.864 -15.264 -4.316 1.00 8.02 147 GLY B C 1
ATOM 2519 O O . GLY B 1 154 ? -4.088 -15.393 -5.264 1.00 8.01 147 GLY B O 1
ATOM 2520 N N . GLU B 1 155 ? -5.970 -14.536 -4.380 1.00 8.00 148 GLU B N 1
ATOM 2521 C CA . GLU B 1 155 ? -6.383 -13.788 -5.538 1.00 9.13 148 GLU B CA 1
ATOM 2522 C C . GLU B 1 155 ? -6.124 -12.321 -5.286 1.00 8.03 148 GLU B C 1
ATOM 2523 O O . GLU B 1 155 ? -6.576 -11.743 -4.306 1.00 9.52 148 GLU B O 1
ATOM 2529 N N . VAL B 1 156 ? -5.384 -11.641 -6.152 1.00 6.08 149 VAL B N 1
ATOM 2530 C CA . VAL B 1 156 ? -5.154 -10.222 -5.976 1.00 6.21 149 VAL B CA 1
ATOM 2531 C C . VAL B 1 156 ? -5.182 -9.502 -7.313 1.00 5.73 149 VAL B C 1
ATOM 2532 O O . VAL B 1 156 ? -4.499 -9.845 -8.271 1.00 6.54 149 VAL B O 1
ATOM 2536 N N . ALA B 1 157 ? -6.062 -8.498 -7.362 1.00 5.84 150 ALA B N 1
ATOM 2537 C CA . ALA B 1 157 ? -6.184 -7.680 -8.566 1.00 6.09 150 ALA B CA 1
ATOM 2538 C C . ALA B 1 157 ? -6.226 -6.182 -8.241 1.00 6.22 150 ALA B C 1
ATOM 2539 O O . ALA B 1 157 ? -6.446 -5.341 -9.103 1.00 6.69 150 ALA B O 1
ATOM 2541 N N . ASP B 1 158 ? -6.037 -5.858 -6.940 1.00 6.16 151 ASP B N 1
ATOM 2542 C CA . ASP B 1 158 ? -6.128 -4.460 -6.509 1.00 6.37 151 ASP B CA 1
ATOM 2543 C C . ASP B 1 158 ? -4.938 -4.050 -5.632 1.00 6.10 151 ASP B C 1
ATOM 2544 O O . ASP B 1 158 ? -4.500 -4.785 -4.757 1.00 5.95 151 ASP B O 1
ATOM 2549 N N . ALA B 1 159 ? -4.473 -2.827 -5.860 1.00 5.17 152 ALA B N 1
ATOM 2550 C CA . ALA B 1 159 ? -3.426 -2.224 -5.045 1.00 5.44 152 ALA B CA 1
ATOM 2551 C C . ALA B 1 159 ? -3.837 -0.771 -4.843 1.00 5.77 152 ALA B C 1
ATOM 2552 O O . ALA B 1 159 ? -4.221 -0.095 -5.799 1.00 7.17 152 ALA B O 1
ATOM 2554 N N . ALA B 1 160 ? -3.770 -0.299 -3.600 1.00 5.09 153 ALA B N 1
ATOM 2555 C CA . ALA B 1 160 ? -4.152 1.073 -3.272 1.00 5.15 153 ALA B CA 1
ATOM 2556 C C . ALA B 1 160 ? -2.968 1.823 -2.673 1.00 6.17 153 ALA B C 1
ATOM 2557 O O . ALA B 1 160 ? -2.189 1.260 -1.900 1.00 5.80 153 ALA B O 1
ATOM 2559 N N . PHE B 1 161 ? -2.854 3.100 -3.024 1.00 5.45 154 PHE B N 1
ATOM 2560 C CA . PHE B 1 161 ? -1.747 3.937 -2.576 1.00 6.22 154 PHE B CA 1
ATOM 2561 C C . PHE B 1 161 ? -2.215 5.326 -2.178 1.00 5.95 154 PHE B C 1
ATOM 2562 O O . PHE B 1 161 ? -3.230 5.819 -2.668 1.00 7.06 154 PHE B O 1
ATOM 2570 N N . ILE B 1 162 ? -1.463 5.963 -1.292 1.00 6.26 155 ILE B N 1
ATOM 2571 C CA . ILE B 1 162 ? -1.790 7.324 -0.908 1.00 6.33 155 ILE B CA 1
ATOM 2572 C C . ILE B 1 162 ? -1.244 8.224 -2.016 1.00 6.80 155 ILE B C 1
ATOM 2573 O O . ILE B 1 162 ? -1.950 9.089 -2.529 1.00 7.46 155 ILE B O 1
ATOM 2578 N N . ILE B 1 163 ? 0.009 7.994 -2.395 1.00 6.93 156 ILE B N 1
ATOM 2579 C CA . ILE B 1 163 ? 0.659 8.792 -3.429 1.00 8.85 156 ILE B CA 1
ATOM 2580 C C . ILE B 1 163 ? 1.068 7.972 -4.643 1.00 8.32 156 ILE B C 1
ATOM 2581 O O . ILE B 1 163 ? 1.545 6.846 -4.515 1.00 7.81 156 ILE B O 1
ATOM 2586 N N . ASN B 1 164 ? 0.877 8.549 -5.822 1.00 8.21 157 ASN B N 1
ATOM 2587 C CA . ASN B 1 164 ? 1.269 7.897 -7.061 1.00 9.49 157 ASN B CA 1
ATOM 2588 C C . ASN B 1 164 ? 2.221 8.808 -7.825 1.00 8.97 157 ASN B C 1
ATOM 2589 O O . ASN B 1 164 ? 1.842 9.901 -8.242 1.00 9.40 157 ASN B O 1
ATOM 2594 N N . LEU B 1 165 ? 3.468 8.371 -7.971 1.00 8.77 158 LEU B N 1
ATOM 2595 C CA . LEU B 1 165 ? 4.434 9.121 -8.750 1.00 10.40 158 LEU B CA 1
ATOM 2596 C C . LEU B 1 165 ? 4.326 8.650 -10.189 1.00 11.07 158 LEU B C 1
ATOM 2597 O O . LEU B 1 165 ? 5.025 7.744 -10.623 1.00 12.12 158 LEU B O 1
ATOM 2602 N N . PHE B 1 166 ? 3.360 9.273 -10.890 1.00 12.46 159 PHE B N 1
ATOM 2603 C CA . PHE B 1 166 ? 2.958 8.759 -12.195 1.00 15.61 159 PHE B CA 1
ATOM 2604 C C . PHE B 1 166 ? 4.086 8.698 -13.251 1.00 17.43 159 PHE B C 1
ATOM 2605 O O . PHE B 1 166 ? 3.961 8.066 -14.291 1.00 21.03 159 PHE B O 1
ATOM 2613 N N . ASP B 1 167 ? 5.222 9.411 -12.977 1.00 18.63 160 ASP B N 1
ATOM 2614 C CA . ASP B 1 167 ? 6.383 9.517 -13.869 1.00 19.34 160 ASP B CA 1
ATOM 2615 C C . ASP B 1 167 ? 7.256 8.247 -13.878 1.00 17.96 160 ASP B C 1
ATOM 2616 O O . ASP B 1 167 ? 8.053 8.015 -14.778 1.00 18.11 160 ASP B O 1
ATOM 2621 N N . LEU B 1 168 ? 7.118 7.439 -12.832 1.00 15.81 161 LEU B N 1
ATOM 2622 C CA . LEU B 1 168 ? 7.963 6.264 -12.668 1.00 13.77 161 LEU B CA 1
ATOM 2623 C C . LEU B 1 168 ? 7.455 4.944 -13.246 1.00 12.25 161 LEU B C 1
ATOM 2624 O O . LEU B 1 168 ? 8.131 3.922 -13.132 1.00 13.16 161 LEU B O 1
ATOM 2629 N N . GLY B 1 169 ? 6.272 4.972 -13.854 1.00 12.39 162 GLY B N 1
ATOM 2630 C CA . GLY B 1 169 ? 5.716 3.784 -14.487 1.00 12.81 162 GLY B CA 1
ATOM 2631 C C . GLY B 1 169 ? 5.244 2.626 -13.627 1.00 11.68 162 GLY B C 1
ATOM 2632 O O . GLY B 1 169 ? 5.047 1.517 -14.134 1.00 12.00 162 GLY B O 1
ATOM 2633 N N . GLY B 1 170 ? 5.045 2.869 -12.338 1.00 10.46 163 GLY B N 1
ATOM 2634 C CA . GLY B 1 170 ? 4.597 1.806 -11.456 1.00 9.43 163 GLY B CA 1
ATOM 2635 C C . GLY B 1 170 ? 3.218 1.271 -11.797 1.00 8.06 163 GLY B C 1
ATOM 2636 O O . GLY B 1 170 ? 2.996 0.057 -11.785 1.00 8.63 163 GLY B O 1
ATOM 2637 N N . GLU B 1 171 ? 2.287 2.166 -12.105 1.00 9.03 164 GLU B N 1
ATOM 2638 C CA . GLU B 1 171 ? 0.932 1.743 -12.427 1.00 10.17 164 GLU B CA 1
ATOM 2639 C C . GLU B 1 171 ? 0.918 0.786 -13.616 1.00 9.39 164 GLU B C 1
ATOM 2640 O O . GLU B 1 171 ? 0.258 -0.253 -13.575 1.00 8.71 164 GLU B O 1
ATOM 2646 N N . GLN B 1 172 ? 1.656 1.130 -14.669 1.00 10.49 165 GLN B N 1
ATOM 2647 C CA . GLN B 1 172 ? 1.718 0.292 -15.866 1.00 10.36 165 GLN B CA 1
ATOM 2648 C C . GLN B 1 172 ? 2.377 -1.049 -15.567 1.00 10.72 165 GLN B C 1
ATOM 2649 O O . GLN B 1 172 ? 1.960 -2.090 -16.080 1.00 10.11 165 GLN B O 1
ATOM 2655 N N . ARG B 1 173 ? 3.414 -1.023 -14.738 1.00 9.34 166 ARG B N 1
ATOM 2656 C CA . ARG B 1 173 ? 4.118 -2.238 -14.373 1.00 9.14 166 ARG B CA 1
ATOM 2657 C C . ARG B 1 173 ? 3.178 -3.204 -13.659 1.00 8.60 166 ARG B C 1
ATOM 2658 O O . ARG B 1 173 ? 3.189 -4.407 -13.922 1.00 9.37 166 ARG B O 1
ATOM 2666 N N . LEU B 1 174 ? 2.358 -2.678 -12.755 1.00 6.38 167 LEU B N 1
ATOM 2667 C CA . LEU B 1 174 ? 1.427 -3.522 -12.025 1.00 6.73 167 LEU B CA 1
ATOM 2668 C C . LEU B 1 174 ? 0.295 -3.996 -12.935 1.00 5.52 167 LEU B C 1
ATOM 2669 O O . LEU B 1 174 ? -0.243 -5.080 -12.743 1.00 5.34 167 LEU B O 1
ATOM 2674 N N . GLU B 1 175 ? -0.066 -3.190 -13.927 1.00 5.64 168 GLU B N 1
ATOM 2675 C CA . GLU B 1 175 ? -1.104 -3.611 -14.862 1.00 6.44 168 GLU B CA 1
ATOM 2676 C C . GLU B 1 175 ? -0.629 -4.853 -15.627 1.00 6.41 168 GLU B C 1
ATOM 2677 O O . GLU B 1 175 ? -1.443 -5.685 -16.026 1.00 6.89 168 GLU B O 1
ATOM 2683 N N . LYS B 1 176 ? 0.681 -4.994 -15.824 1.00 5.85 169 LYS B N 1
ATOM 2684 C CA . LYS B 1 176 ? 1.186 -6.169 -16.531 1.00 6.92 169 LYS B CA 1
ATOM 2685 C C . LYS B 1 176 ? 0.912 -7.440 -15.721 1.00 7.30 169 LYS B C 1
ATOM 2686 O O . LYS B 1 176 ? 0.929 -8.545 -16.264 1.00 6.65 169 LYS B O 1
ATOM 2692 N N . GLN B 1 177 ? 0.660 -7.277 -14.421 1.00 6.73 170 GLN B N 1
ATOM 2693 C CA . GLN B 1 177 ? 0.352 -8.405 -13.547 1.00 7.74 170 GLN B CA 1
ATOM 2694 C C . GLN B 1 177 ? -1.150 -8.545 -13.334 1.00 6.86 170 GLN B C 1
ATOM 2695 O O . GLN B 1 177 ? -1.596 -9.405 -12.574 1.00 7.96 170 GLN B O 1
ATOM 2701 N N . GLY B 1 178 ? -1.927 -7.691 -13.990 1.00 5.83 171 GLY B N 1
ATOM 2702 C CA . GLY B 1 178 ? -3.370 -7.744 -13.845 1.00 6.89 171 GLY B CA 1
ATOM 2703 C C . GLY B 1 178 ? -3.857 -6.971 -12.632 1.00 6.79 171 GLY B C 1
ATOM 2704 O O . GLY B 1 178 ? -4.960 -7.204 -12.136 1.00 8.95 171 GLY B O 1
ATOM 2705 N N . ILE B 1 179 ? -3.033 -6.043 -12.155 1.00 6.26 172 ILE B N 1
ATOM 2706 C CA . ILE B 1 179 ? -3.380 -5.243 -10.987 1.00 6.37 172 ILE B CA 1
ATOM 2707 C C . ILE B 1 179 ? -3.887 -3.857 -11.361 1.00 6.82 172 ILE B C 1
ATOM 2708 O O . ILE B 1 179 ? -3.268 -3.154 -12.162 1.00 8.61 172 ILE B O 1
ATOM 2713 N N . THR B 1 180 ? -5.019 -3.470 -10.783 1.00 6.44 173 THR B N 1
ATOM 2714 C CA . THR B 1 180 ? -5.571 -2.140 -10.998 1.00 7.81 173 THR B CA 1
ATOM 2715 C C . THR B 1 180 ? -5.179 -1.333 -9.764 1.00 6.09 173 THR B C 1
ATOM 2716 O O . THR B 1 180 ? -5.462 -1.734 -8.631 1.00 7.15 173 THR B O 1
ATOM 2720 N N . SER B 1 181 ? -4.511 -0.209 -9.983 1.00 6.63 174 SER B N 1
ATOM 2721 C CA . SER B 1 181 ? -4.076 0.649 -8.891 1.00 7.14 174 SER B CA 1
ATOM 2722 C C . SER B 1 181 ? -5.028 1.808 -8.665 1.00 8.33 174 SER B C 1
ATOM 2723 O O . SER B 1 181 ? -5.559 2.390 -9.613 1.00 11.25 174 SER B O 1
ATOM 2726 N N . TYR B 1 182 ? -5.254 2.124 -7.396 1.00 7.26 175 TYR B N 1
ATOM 2727 C CA . TYR B 1 182 ? -6.100 3.245 -7.014 1.00 7.26 175 TYR B CA 1
ATOM 2728 C C . TYR B 1 182 ? -5.221 4.124 -6.131 1.00 7.39 175 TYR B C 1
ATOM 2729 O O . TYR B 1 182 ? -4.708 3.664 -5.109 1.00 7.67 175 TYR B O 1
ATOM 2738 N N . SER B 1 183 ? -5.030 5.374 -6.533 1.00 8.48 176 SER B N 1
ATOM 2739 C CA . SER B 1 183 ? -4.196 6.297 -5.771 1.00 8.38 176 SER B CA 1
ATOM 2740 C C . SER B 1 183 ? -4.959 7.576 -5.455 1.00 9.12 176 SER B C 1
ATOM 2741 O O . SER B 1 183 ? -5.789 8.025 -6.245 1.00 11.45 176 SER B O 1
ATOM 2745 N N . LEU B 1 184 ? -4.667 8.162 -4.300 1.00 7.40 177 LEU B N 1
ATOM 2746 C CA . LEU B 1 184 ? -5.341 9.377 -3.870 1.00 7.98 177 LEU B CA 1
ATOM 2747 C C . LEU B 1 184 ? -4.657 10.668 -4.295 1.00 8.22 177 LEU B C 1
ATOM 2748 O O . LEU B 1 184 ? -5.331 11.634 -4.656 1.00 9.54 177 LEU B O 1
ATOM 2753 N N . VAL B 1 185 ? -3.327 10.684 -4.260 1.00 8.03 178 VAL B N 1
ATOM 2754 C CA . VAL B 1 185 ? -2.578 11.890 -4.607 1.00 9.16 178 VAL B CA 1
ATOM 2755 C C . VAL B 1 185 ? -1.501 11.680 -5.670 1.00 9.24 178 VAL B C 1
ATOM 2756 O O . VAL B 1 185 ? -0.480 11.046 -5.420 1.00 9.77 178 VAL B O 1
ATOM 2760 N N . PRO B 1 186 ? -1.720 12.218 -6.879 1.00 11.51 179 PRO B N 1
ATOM 2761 C CA . PRO B 1 186 ? -0.738 12.072 -7.956 1.00 12.35 179 PRO B CA 1
ATOM 2762 C C . PRO B 1 186 ? 0.318 13.177 -7.879 1.00 12.37 179 PRO B C 1
ATOM 2763 O O . PRO B 1 186 ? -0.015 14.343 -7.664 1.00 14.77 179 PRO B O 1
ATOM 2767 N N . PHE B 1 187 ? 1.585 12.805 -8.039 1.00 13.27 180 PHE B N 1
ATOM 2768 C CA . PHE B 1 187 ? 2.689 13.764 -8.015 1.00 14.33 180 PHE B CA 1
ATOM 2769 C C . PHE B 1 187 ? 3.670 13.436 -9.130 1.00 16.01 180 PHE B C 1
ATOM 2770 O O . PHE B 1 187 ? 3.922 12.266 -9.418 1.00 14.72 180 PHE B O 1
ATOM 2778 N N .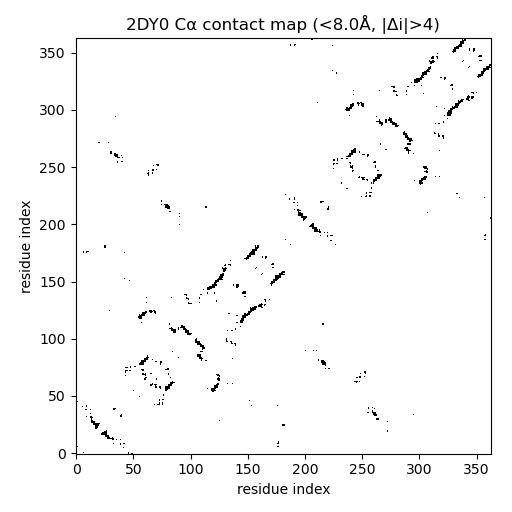 PRO B 1 188 ? 4.235 14.468 -9.776 1.00 17.23 181 PRO B N 1
ATOM 2779 C CA . PRO B 1 188 ? 5.199 14.259 -10.858 1.00 19.23 181 PRO B CA 1
ATOM 2780 C C . PRO B 1 188 ? 6.609 14.161 -10.276 1.00 20.68 181 PRO B C 1
ATOM 2781 O O . PRO B 1 188 ? 6.788 14.191 -9.056 1.00 19.85 181 PRO B O 1
ATOM 2785 N N . GLY B 1 189 ? 7.603 14.041 -11.149 1.00 22.06 182 GLY B N 1
ATOM 2786 C CA . GLY B 1 189 ? 8.976 13.957 -10.687 1.00 24.26 182 GLY B CA 1
ATOM 2787 C C . GLY B 1 189 ? 9.453 12.554 -10.367 1.00 25.90 182 GLY B C 1
ATOM 2788 O O . GLY B 1 189 ? 8.661 11.674 -10.023 1.00 25.03 182 GLY B O 1
ATOM 2789 N N . HIS B 1 190 ? 10.762 12.354 -10.477 1.00 27.98 183 HIS B N 1
ATOM 2790 C CA . HIS B 1 190 ? 11.383 11.063 -10.210 1.00 29.82 183 HIS B CA 1
ATOM 2791 C C . HIS B 1 190 ? 11.815 10.929 -8.753 1.00 30.46 183 HIS B C 1
ATOM 2792 O O . HIS B 1 190 ? 11.524 11.851 -7.962 1.00 31.39 183 HIS B O 1
#

Organism: Escherichia coli (strain K12) (NCBI:txid83333)

B-factor: mean 14.41, std 8.32, range [3.87, 44.5]

CATH classification: 3.40.50.2020

Secondary structure (DSSP, 8-state):
---HHHHHHHHHHSEEETT-SSTT--EEETHHHHH-HHHHHHHHHHHHHHHTTTT--EEEEETTHHHHHHHHHHHHHT-EEEEEBSTT---S-EEEEEEEETTEEEEEEEEGGG--TT-EEEEEEEEESS-HHHHHHHHHHHHTT-EEEEEEEEEEEGGG-HHHHHHTTTPEEEEEEEE---/--HHHHHHHHHHSEEEET-SSTT-EEEETHHHHT-HHHHHHHHHHHHHHHTTTT--EEEEESSTTHHHHHHHHHHHT-EEEEEB-TTS--S-EEEEEEEETTEEEEEEEEGGGS-TT-EEEEEEEEESS-HHHHHHHHHHHHTT-EEEEEEEEEEEGGG-HHHHHHTTTPEEEEEEEE---

Sequence (363 aa):
TATAQQLEYLKNSIKSIQDYPKPGILFRDVTSLLEDPKAYALSIDLLVERYKNAGITKVVGTEARGFLFGAPVALGLGVGFVPVRKPGKLPRETISETYDLEYGTDQLEIHVDAIKPGDKVLVVDDLLATGGTIEATVKLIRRLGGEVADAAFIINLFDLGGEQRLEKQGITSYSLVPFPGHATAQQLEYLKNSIKSIQDYPKPGILFRDVTSLLEDPKAYALSIDLLVERYKNAGITKVVGTEARGFLFGAPVALGLGVGFVPVRKPGKLPRETISETYDLEYGTDQLEIHVDAIKPGDKVLVVDDLLATGGTIEATVKLIRRLGGEVADAAFIINLFDLGGEQRLEKQGITSYSLVPFPGH